Protein AF-A0A7C6JU94-F1 (afdb_monomer)

Mean predicted aligned error: 18.1 Å

Foldseek 3Di:
DFDADDPLRQTDADPPRPDDVVSVVVNVVSVVVVVVVVVVVVVPPFACDDADCVGDGPHHNVVVVVVVVQPDCRVVDDPDPDQVRDPAHPVNVVCVVPVAACDDADLVDDHNHHSVVVVVVVPQPVCNVVDDDDPDDDPVVDPPDPPDDQDDPDDNQDDPRAGDDDDPDDDDPPDDPDDPRDDDDDDD

pLDDT: mean 81.24, std 13.8, range [48.94, 97.31]

Solvent-accessible surface area (backbone atoms only — not comparable to full-atom values): 12452 Å² total; per-residue (Å²): 129,84,50,59,43,91,86,77,57,38,70,47,73,56,102,82,46,90,78,56,60,66,58,50,51,54,36,48,53,48,49,51,53,53,49,54,52,50,54,52,51,57,71,67,47,72,52,88,45,79,47,38,71,90,40,58,26,79,44,50,20,67,59,41,43,60,52,69,71,53,56,92,67,65,90,63,83,72,79,65,86,51,76,90,68,37,97,66,43,70,67,56,52,52,49,62,69,58,71,58,55,86,49,80,54,37,65,89,40,67,22,83,46,52,12,67,58,43,44,56,56,72,67,54,56,91,66,77,81,66,81,75,81,69,97,70,77,66,72,85,76,60,77,87,68,58,98,68,63,70,46,90,92,49,81,83,70,50,62,97,87,44,67,90,74,88,76,94,72,87,80,62,90,94,63,80,91,71,58,94,92,66,82,84,87,83,83,130

Radius of gyration: 62.38 Å; Cα contacts (8 Å, |Δi|>4): 114; chains: 1; bounding box: 132×58×126 Å

Sequence (188 aa):
MATQTPKYKLIKQGQEEYYNVDILNENMDIIDVALQEHDLQLAQKADKTAATASKGGLMSADDKSKLDTVEQNANNYVHPSDTNTRHVTDAEKVAWNGKASTATATTSANGLMSGADKAKLDGIAANANNYTHPATHPASMITGLPASLPANGGNADTVDGYHFTVSTTDLAAGSSPLTNNMFYCVYQ

Secondary structure (DSSP, 8-state):
---B-TTT-PBPPPTT-TT-HHHHHHHHHHHHHHHHHHHHHHHHS---SPP-SSS-SSS-HHHHHHHHTS-TTTT------STTTSSS-HHHHHHHHTSS--SPP-SSS-SSS-HHHHHHHHTS-TTTT-----S---GGG-----SS-SSTTS----BTTB------PPPPTT---PPTT-------

Structure (mmCIF, N/CA/C/O backbone):
data_AF-A0A7C6JU94-F1
#
_entry.id   AF-A0A7C6JU94-F1
#
loop_
_atom_site.group_PDB
_atom_site.id
_atom_site.type_symbol
_atom_site.label_atom_id
_atom_site.label_alt_id
_atom_site.label_comp_id
_atom_site.label_asym_id
_atom_site.label_entity_id
_atom_site.label_seq_id
_atom_site.pdbx_PDB_ins_code
_atom_site.Cartn_x
_atom_site.Cartn_y
_atom_site.Cartn_z
_atom_site.occupancy
_atom_site.B_iso_or_equiv
_atom_site.auth_seq_id
_atom_site.auth_comp_id
_atom_site.auth_asym_id
_atom_site.auth_atom_id
_atom_site.pdbx_PDB_model_num
ATOM 1 N N . MET A 1 1 ? -11.664 -24.128 87.915 1.00 58.91 1 MET A N 1
ATOM 2 C CA . MET A 1 1 ? -12.012 -23.078 86.932 1.00 58.91 1 MET A CA 1
ATOM 3 C C . MET A 1 1 ? -12.835 -23.750 85.850 1.00 58.91 1 MET A C 1
ATOM 5 O O . MET A 1 1 ? -12.338 -24.718 85.282 1.00 58.91 1 MET A O 1
ATOM 9 N N . ALA A 1 2 ? -14.083 -23.329 85.634 1.00 68.06 2 ALA A N 1
ATOM 10 C CA . ALA A 1 2 ? -14.931 -23.919 84.598 1.00 68.06 2 ALA A CA 1
ATOM 11 C C . ALA A 1 2 ? -14.257 -23.777 83.222 1.00 68.06 2 ALA A C 1
ATOM 13 O O . ALA A 1 2 ? -13.636 -22.754 82.929 1.00 68.06 2 ALA A O 1
ATOM 14 N N . THR A 1 3 ? -14.319 -24.822 82.396 1.00 86.94 3 THR A N 1
ATOM 15 C CA . THR A 1 3 ? -13.693 -24.804 81.064 1.00 86.94 3 THR A CA 1
ATOM 16 C C . THR A 1 3 ? -14.717 -24.356 80.027 1.00 86.94 3 THR A C 1
ATOM 18 O O . THR A 1 3 ? -15.870 -24.766 80.089 1.00 86.94 3 THR A O 1
ATOM 21 N N . GLN A 1 4 ? -14.327 -23.507 79.077 1.00 92.69 4 GLN A N 1
ATOM 22 C CA . GLN A 1 4 ? -15.245 -22.955 78.074 1.00 92.69 4 GLN A CA 1
ATOM 23 C C . GLN A 1 4 ? -15.063 -23.609 76.698 1.00 92.69 4 GLN A C 1
ATOM 25 O O . GLN A 1 4 ? -14.013 -24.182 76.383 1.00 92.69 4 GLN A O 1
ATOM 30 N N . THR A 1 5 ? -16.087 -23.531 75.847 1.00 92.62 5 THR A N 1
ATOM 31 C CA . THR A 1 5 ? -15.960 -23.871 74.424 1.00 92.62 5 THR A CA 1
ATOM 32 C C . THR A 1 5 ? -15.126 -22.814 73.679 1.00 92.62 5 THR A C 1
ATOM 34 O O . THR A 1 5 ? -15.151 -21.636 74.040 1.00 92.62 5 THR A O 1
ATOM 37 N N . PRO A 1 6 ? -14.379 -23.177 72.618 1.00 90.25 6 PRO A N 1
ATOM 38 C CA . PRO A 1 6 ? -13.452 -22.238 71.978 1.00 90.25 6 PRO A CA 1
ATOM 39 C C . PRO A 1 6 ? -14.124 -21.048 71.281 1.00 90.25 6 PRO A C 1
ATOM 41 O O . PRO A 1 6 ? -13.604 -19.933 71.359 1.00 90.25 6 PRO A O 1
ATOM 44 N N . LYS A 1 7 ? -15.260 -21.291 70.610 1.00 89.12 7 LYS A N 1
ATOM 45 C CA . LYS A 1 7 ? -15.894 -20.347 69.676 1.00 89.12 7 LYS A CA 1
ATOM 46 C C . LYS A 1 7 ? -16.907 -19.419 70.347 1.00 89.12 7 LYS A C 1
ATOM 48 O O . LYS A 1 7 ? -16.768 -18.211 70.237 1.00 89.12 7 LYS A O 1
ATOM 53 N N . TYR A 1 8 ? -17.872 -19.988 71.065 1.00 91.88 8 TYR A N 1
ATOM 54 C CA . TYR A 1 8 ? -18.975 -19.243 71.684 1.00 91.88 8 TYR A CA 1
ATOM 55 C C . TYR A 1 8 ? -18.815 -19.098 73.199 1.00 91.88 8 TYR A C 1
ATOM 57 O O . TYR A 1 8 ? -19.739 -18.676 73.869 1.00 91.88 8 TYR A O 1
ATOM 65 N N . LYS A 1 9 ? -17.665 -19.496 73.762 1.00 93.62 9 LYS A N 1
ATOM 66 C CA . LYS A 1 9 ? -17.340 -19.383 75.196 1.00 93.62 9 LYS A CA 1
ATOM 67 C C . LYS A 1 9 ? -18.341 -20.036 76.163 1.00 93.62 9 LYS A C 1
ATOM 69 O O . LYS A 1 9 ? -18.248 -19.804 77.360 1.00 93.62 9 LYS A O 1
ATOM 74 N N . LEU A 1 10 ? -19.197 -20.933 75.666 1.00 93.69 10 LEU A N 1
ATOM 75 C CA . LEU A 1 10 ? -20.139 -21.710 76.480 1.00 93.69 10 LEU A CA 1
ATOM 76 C C . LEU A 1 10 ? -19.416 -22.449 77.606 1.00 93.69 10 LEU A C 1
ATOM 78 O O . LEU A 1 10 ? -18.401 -23.108 77.357 1.00 93.69 10 LEU A O 1
ATOM 82 N N . ILE A 1 11 ? -19.951 -22.362 78.814 1.00 92.56 11 ILE A N 1
ATOM 83 C CA . ILE A 1 11 ? -19.436 -23.002 80.017 1.00 92.56 11 ILE A CA 1
ATOM 84 C C . ILE A 1 11 ? -19.715 -24.505 79.938 1.00 92.56 11 ILE A C 1
ATOM 86 O O . ILE A 1 11 ? -20.849 -24.936 79.718 1.00 92.56 11 ILE A O 1
ATOM 90 N N . LYS A 1 12 ? -18.670 -25.323 80.102 1.00 88.06 12 LYS A N 1
ATOM 91 C CA . LYS A 1 12 ? -18.795 -26.781 80.185 1.00 88.06 12 LYS A CA 1
ATOM 92 C C . LYS A 1 12 ? -19.070 -27.191 81.627 1.00 88.06 12 LYS A C 1
ATOM 94 O O . LYS A 1 12 ? -18.342 -26.775 82.527 1.00 88.06 12 LYS A O 1
ATOM 99 N N . GLN A 1 13 ? -20.062 -28.059 81.801 1.00 85.19 13 GLN A N 1
ATOM 100 C CA . GLN A 1 13 ? -20.387 -28.692 83.079 1.00 85.19 13 GLN A CA 1
ATOM 101 C C . GLN A 1 13 ? -19.165 -29.436 83.647 1.00 85.19 13 GLN A C 1
ATOM 103 O O . GLN A 1 13 ? -18.409 -30.070 82.897 1.00 85.19 13 GLN A O 1
ATOM 108 N N . GLY A 1 14 ? -18.960 -29.360 84.963 1.00 81.38 14 GLY A N 1
ATOM 109 C CA . GLY A 1 14 ? -17.962 -30.177 85.658 1.00 81.38 14 GLY A CA 1
ATOM 110 C C . GLY A 1 14 ? -18.295 -31.676 85.612 1.00 81.38 14 GLY A C 1
ATOM 111 O O . GLY A 1 14 ? -19.440 -32.059 85.401 1.00 81.38 14 GLY A O 1
ATOM 112 N N . GLN A 1 15 ? -17.303 -32.545 85.856 1.00 75.44 15 GLN A N 1
ATOM 113 C CA . GLN A 1 15 ? -17.487 -34.014 85.876 1.00 75.44 15 GLN A CA 1
ATOM 114 C C . GLN A 1 15 ? -18.493 -34.501 86.944 1.00 75.44 15 GLN A C 1
ATOM 116 O O . GLN A 1 15 ? -18.929 -35.648 86.893 1.00 75.44 15 GLN A O 1
ATOM 121 N N . GLU A 1 16 ? -18.872 -33.639 87.891 1.00 79.50 16 GLU A N 1
ATOM 122 C CA . GLU A 1 16 ? -19.833 -33.939 88.962 1.00 79.50 16 GLU A CA 1
ATOM 123 C C . GLU A 1 16 ? -21.102 -33.058 88.915 1.00 79.50 16 GLU A C 1
ATOM 125 O O . GLU A 1 16 ? -21.992 -33.203 89.748 1.00 79.50 16 GLU A O 1
ATOM 130 N N . GLU A 1 17 ? -21.238 -32.177 87.918 1.00 77.25 17 GLU A N 1
ATOM 131 C CA . GLU A 1 17 ? -22.343 -31.212 87.797 1.00 77.25 17 GLU A CA 1
ATOM 132 C C . GLU A 1 17 ? -23.368 -31.673 86.749 1.00 77.25 17 GLU A C 1
ATOM 134 O O . GLU A 1 17 ? -23.485 -31.120 85.658 1.00 77.25 17 GLU A O 1
ATOM 139 N N . TYR A 1 18 ? -24.117 -32.730 87.064 1.00 66.56 18 TYR A N 1
ATOM 140 C CA . TYR A 1 18 ? -24.944 -33.421 86.067 1.00 66.56 18 TYR A CA 1
ATOM 141 C C . TYR A 1 18 ? -26.143 -32.614 85.536 1.00 66.56 18 TYR A C 1
ATOM 143 O O . TYR A 1 18 ? -26.632 -32.940 84.459 1.00 66.56 18 TYR A O 1
ATOM 151 N N . TYR A 1 19 ? -26.596 -31.561 86.233 1.00 76.25 19 TYR A N 1
ATOM 152 C CA . TYR A 1 19 ? -27.757 -30.745 85.837 1.00 76.25 19 TYR A CA 1
ATOM 153 C C . TYR A 1 19 ? -27.695 -29.317 86.405 1.00 76.25 19 TYR A C 1
ATOM 155 O O . TYR A 1 19 ? -28.617 -28.874 87.089 1.00 76.25 19 TYR A O 1
ATOM 163 N N . ASN A 1 20 ? -26.605 -28.582 86.165 1.00 86.19 20 ASN A N 1
ATOM 164 C CA . ASN A 1 20 ? -26.531 -27.187 86.601 1.00 86.19 20 ASN A CA 1
ATOM 165 C C . ASN A 1 20 ? -27.374 -26.289 85.676 1.00 86.19 20 ASN A C 1
ATOM 167 O O . ASN A 1 20 ? -26.934 -25.912 84.586 1.00 86.19 20 ASN A O 1
ATOM 171 N N . VAL A 1 21 ? -28.598 -25.989 86.118 1.00 87.12 21 VAL A N 1
ATOM 172 C CA . VAL A 1 21 ? -29.578 -25.167 85.391 1.00 87.12 21 VAL A CA 1
ATOM 173 C C . VAL A 1 21 ? -29.093 -23.727 85.211 1.00 87.12 21 VAL A C 1
ATOM 175 O O . VAL A 1 21 ? -29.372 -23.135 84.174 1.00 87.12 21 VAL A O 1
ATOM 178 N N . ASP A 1 22 ? -28.307 -23.190 86.145 1.00 89.75 22 ASP A N 1
ATOM 179 C CA . ASP A 1 22 ? -27.777 -21.826 86.041 1.00 89.75 22 ASP A CA 1
ATOM 180 C C . ASP A 1 22 ? -26.781 -21.715 84.882 1.00 89.75 22 ASP A C 1
ATOM 182 O O . ASP A 1 22 ? -26.902 -20.826 84.042 1.00 89.75 22 ASP A O 1
ATOM 186 N N . ILE A 1 23 ? -25.875 -22.694 84.756 1.00 90.25 23 ILE A N 1
ATOM 187 C CA . ILE A 1 23 ? -24.950 -22.798 83.613 1.00 90.25 23 ILE A CA 1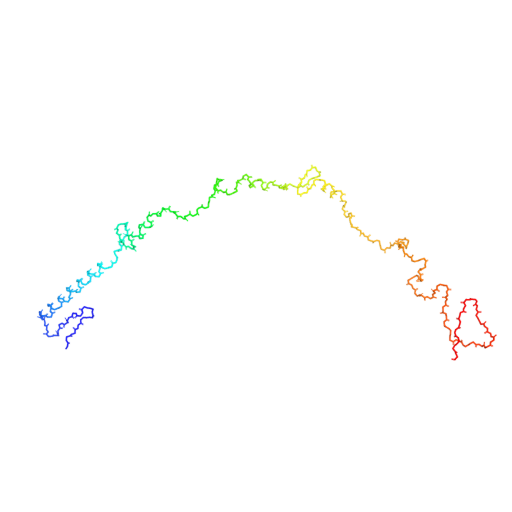
ATOM 188 C C . ILE A 1 23 ? -25.715 -22.971 82.294 1.00 90.25 23 ILE A C 1
ATOM 190 O O . ILE A 1 23 ? -25.298 -22.456 81.257 1.00 90.25 23 ILE A O 1
ATOM 194 N N . LEU A 1 24 ? -26.817 -23.729 82.302 1.00 90.69 24 LEU A N 1
ATOM 195 C CA . LEU A 1 24 ? -27.637 -23.923 81.105 1.00 90.69 24 LEU A CA 1
ATOM 196 C C . LEU A 1 24 ? -28.330 -22.627 80.678 1.00 90.69 24 LEU A C 1
ATOM 198 O O . LEU A 1 24 ? -28.312 -22.320 79.489 1.00 90.69 24 LEU A O 1
ATOM 202 N N . ASN A 1 25 ? -28.886 -21.865 81.621 1.00 93.12 25 ASN A N 1
ATOM 203 C CA . ASN A 1 25 ? -29.493 -20.565 81.343 1.00 93.12 25 ASN A CA 1
ATOM 204 C C . ASN A 1 25 ? -28.449 -19.569 80.828 1.00 93.12 25 ASN A C 1
ATOM 206 O O . ASN A 1 25 ? -28.661 -18.949 79.794 1.00 93.12 25 ASN A O 1
ATOM 210 N N . GLU A 1 26 ? -27.277 -19.503 81.463 1.00 93.50 26 GLU A N 1
ATOM 211 C CA . GLU A 1 26 ? -26.188 -18.627 81.020 1.00 93.50 26 GLU A CA 1
ATOM 212 C C . GLU A 1 26 ? -25.704 -18.991 79.607 1.00 93.50 26 GLU A C 1
ATOM 214 O O . GLU A 1 26 ? -25.522 -18.127 78.752 1.00 93.50 26 GLU A O 1
ATOM 219 N N . ASN A 1 27 ? -25.560 -20.284 79.305 1.00 93.38 27 ASN A N 1
ATOM 220 C CA . ASN A 1 27 ? -25.230 -20.732 77.953 1.00 93.38 27 ASN A CA 1
ATOM 221 C C . ASN A 1 27 ? -26.330 -20.404 76.935 1.00 93.38 27 ASN A C 1
ATOM 223 O O . ASN A 1 27 ? -26.005 -20.089 75.791 1.00 93.38 27 ASN A O 1
ATOM 227 N N . MET A 1 28 ? -27.605 -20.495 77.320 1.00 95.50 28 MET A N 1
ATOM 228 C CA . MET A 1 28 ? -28.730 -20.111 76.464 1.00 95.50 28 MET A CA 1
ATOM 229 C C . MET A 1 28 ? -28.705 -18.616 76.145 1.00 95.50 28 MET A C 1
ATOM 231 O O . MET A 1 28 ? -28.845 -18.264 74.976 1.00 95.50 28 MET A O 1
ATOM 235 N N . ASP A 1 29 ? -28.433 -17.763 77.133 1.00 96.31 29 ASP A N 1
ATOM 236 C CA . ASP A 1 29 ? -28.291 -16.316 76.935 1.00 96.31 29 ASP A CA 1
ATOM 237 C C . ASP A 1 29 ? -27.128 -15.998 75.981 1.00 96.31 29 ASP A C 1
ATOM 239 O O . ASP A 1 29 ? -27.260 -15.198 75.055 1.00 96.31 29 ASP A O 1
ATOM 243 N N . ILE A 1 30 ? -25.990 -16.682 76.143 1.00 95.62 30 ILE A N 1
ATOM 244 C CA . ILE A 1 30 ? -24.837 -16.541 75.241 1.00 95.62 30 ILE A CA 1
ATOM 245 C C . ILE A 1 30 ? -25.194 -16.955 73.804 1.00 95.62 30 ILE A C 1
ATOM 247 O O . ILE A 1 30 ? -24.771 -16.304 72.845 1.00 95.62 30 ILE A O 1
ATOM 251 N N . ILE A 1 31 ? -25.943 -18.049 73.635 1.00 95.88 31 ILE A N 1
ATOM 252 C CA . ILE A 1 31 ? -26.369 -18.529 72.315 1.00 95.88 31 ILE A CA 1
ATOM 253 C C . ILE A 1 31 ? -27.336 -17.537 71.666 1.00 95.88 31 ILE A C 1
ATOM 255 O O . ILE A 1 31 ? -27.177 -17.255 70.479 1.00 95.88 31 ILE A O 1
ATOM 259 N N . ASP A 1 32 ? -28.296 -16.999 72.418 1.00 96.81 32 ASP A N 1
ATOM 260 C CA . ASP A 1 32 ? -29.267 -16.021 71.919 1.00 96.81 32 ASP A CA 1
ATOM 261 C C . ASP A 1 32 ? -28.567 -14.757 71.399 1.00 96.81 32 ASP A C 1
ATOM 263 O O . ASP A 1 32 ? -28.766 -14.353 70.251 1.00 96.81 32 ASP A O 1
ATOM 267 N N . VAL A 1 33 ? -27.627 -14.218 72.182 1.00 96.00 33 VAL A N 1
ATOM 268 C CA . VAL A 1 33 ? -26.793 -13.079 71.767 1.00 96.00 33 VAL A CA 1
ATOM 269 C C . VAL A 1 33 ? -25.986 -13.412 70.509 1.00 96.00 33 VAL A C 1
ATOM 271 O O . VAL A 1 33 ? -25.969 -12.633 69.556 1.00 96.00 33 VAL A O 1
ATOM 274 N N . ALA A 1 34 ? -25.346 -14.583 70.451 1.00 95.00 34 ALA A N 1
ATOM 275 C CA . ALA A 1 34 ? -24.547 -14.975 69.289 1.00 95.00 34 ALA A CA 1
ATOM 276 C C . ALA A 1 34 ? -25.391 -15.159 68.012 1.00 95.00 34 ALA A C 1
ATOM 278 O O . ALA A 1 34 ? -24.913 -14.878 66.908 1.00 95.00 34 ALA A O 1
ATOM 279 N N . LEU A 1 35 ? -26.633 -15.635 68.143 1.00 94.50 35 LEU A N 1
ATOM 280 C CA . LEU A 1 35 ? -27.578 -15.737 67.030 1.00 94.50 35 LEU A CA 1
ATOM 281 C C . LEU A 1 35 ? -28.026 -14.349 66.563 1.00 94.50 35 LEU A C 1
ATOM 283 O O . LEU A 1 35 ? -27.972 -14.072 65.365 1.00 94.50 35 LEU A O 1
ATOM 287 N N . GLN A 1 36 ? -28.357 -13.453 67.496 1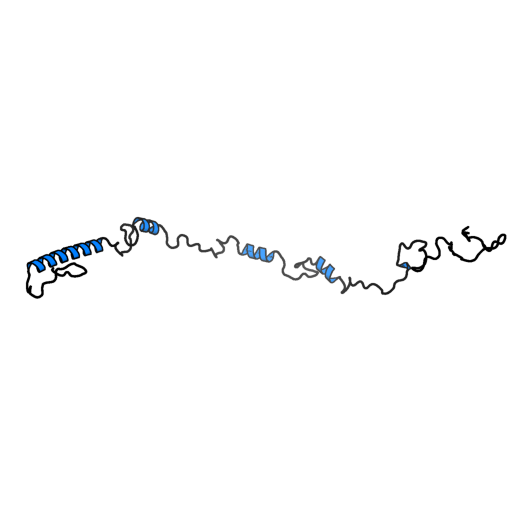.00 94.06 36 GLN A N 1
ATOM 288 C CA . GLN A 1 36 ? -28.698 -12.066 67.185 1.00 94.06 36 GLN A CA 1
ATOM 289 C C . GLN A 1 36 ? -27.559 -11.350 66.437 1.00 94.06 36 GLN A C 1
ATOM 291 O O . GLN A 1 36 ? -27.792 -10.675 65.431 1.00 94.06 36 GLN A O 1
ATOM 296 N N . GLU A 1 37 ? -26.314 -11.519 66.886 1.00 91.81 37 GLU A N 1
ATOM 297 C CA . GLU A 1 37 ? -25.138 -10.951 66.220 1.00 91.81 37 GLU A CA 1
ATOM 298 C C . GLU A 1 37 ? -24.933 -11.519 64.811 1.00 91.81 37 GLU A C 1
ATOM 300 O O . GLU A 1 37 ? -24.583 -10.779 63.888 1.00 91.81 37 GLU A O 1
ATOM 305 N N . HIS A 1 38 ? -25.147 -12.824 64.618 1.00 91.06 38 HIS A N 1
ATOM 306 C CA . HIS A 1 38 ? -25.030 -13.458 63.307 1.00 91.06 38 HIS A CA 1
ATOM 307 C C . HIS A 1 38 ? -26.066 -12.916 62.314 1.00 91.06 38 HIS A C 1
ATOM 309 O O . HIS A 1 38 ? -25.716 -12.609 61.171 1.00 91.06 38 HIS A O 1
ATOM 315 N N . ASP A 1 39 ? -27.310 -12.739 62.752 1.00 90.06 39 ASP A N 1
ATOM 316 C CA . ASP A 1 39 ? -28.374 -12.170 61.925 1.00 90.06 39 ASP A CA 1
ATOM 317 C C . ASP A 1 39 ? -28.077 -10.712 61.554 1.00 90.06 39 ASP A C 1
ATOM 319 O O . ASP A 1 39 ? -28.237 -10.311 60.397 1.00 90.06 39 ASP A O 1
ATOM 323 N N . LEU A 1 40 ? -27.529 -9.932 62.491 1.00 87.12 40 LEU A N 1
ATOM 324 C CA . LEU A 1 40 ? -27.078 -8.569 62.221 1.00 87.12 40 LEU A CA 1
ATOM 325 C C . LEU A 1 40 ? -25.910 -8.536 61.218 1.00 87.12 40 LEU A C 1
ATOM 327 O O . LEU A 1 40 ? -25.892 -7.703 60.312 1.00 87.12 40 LEU A O 1
ATOM 331 N N . GLN A 1 41 ? -24.952 -9.461 61.327 1.00 86.88 41 GLN A N 1
ATOM 332 C CA . GLN A 1 41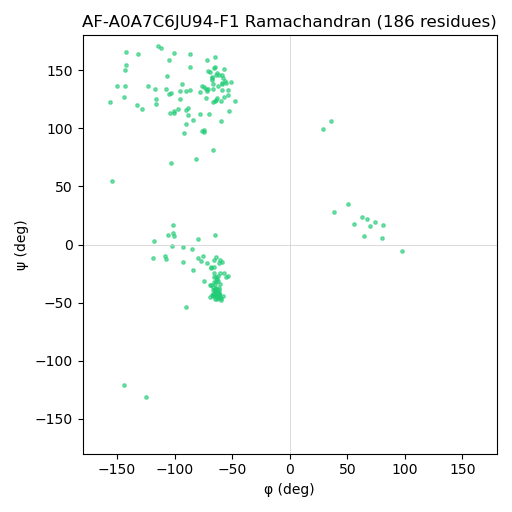 ? -23.850 -9.586 60.366 1.00 86.88 41 GLN A CA 1
ATOM 333 C C . GLN A 1 41 ? -24.338 -9.983 58.969 1.00 86.88 41 GLN A C 1
ATOM 335 O O . GLN A 1 41 ? -23.802 -9.498 57.971 1.00 86.88 41 GLN A O 1
ATOM 340 N N . LEU A 1 42 ? -25.339 -10.862 58.867 1.00 83.81 42 LEU A N 1
ATOM 341 C CA . LEU A 1 42 ? -25.970 -11.203 57.591 1.00 83.81 42 LEU A CA 1
ATOM 342 C C . LEU A 1 42 ? -26.687 -9.998 56.978 1.00 83.81 42 LEU A C 1
ATOM 344 O O . LEU A 1 42 ? -26.548 -9.779 55.778 1.00 83.81 42 LEU A O 1
ATOM 348 N N . ALA A 1 43 ? -27.367 -9.188 57.792 1.00 78.81 43 ALA A N 1
ATOM 349 C CA . ALA A 1 43 ? -28.013 -7.957 57.343 1.00 78.81 43 ALA A CA 1
ATOM 350 C C . ALA A 1 43 ? -27.014 -6.884 56.860 1.00 78.81 43 ALA A C 1
ATOM 352 O O . ALA A 1 43 ? -27.351 -6.071 56.003 1.00 78.81 43 ALA A O 1
ATOM 353 N N . GLN A 1 44 ? -25.783 -6.879 57.388 1.00 74.88 44 GLN A N 1
ATOM 354 C CA . GLN A 1 44 ? -24.723 -5.940 56.993 1.00 74.88 44 GLN A CA 1
ATOM 355 C C . GLN A 1 44 ? -23.936 -6.372 55.747 1.00 74.88 44 GLN A C 1
ATOM 357 O O . GLN A 1 44 ? -23.303 -5.533 55.101 1.00 74.88 44 GLN A O 1
ATOM 362 N N . LYS A 1 45 ? -23.932 -7.663 55.392 1.00 75.69 45 LYS A N 1
ATOM 363 C CA . LYS A 1 45 ? -23.306 -8.117 54.144 1.00 75.69 45 LYS A CA 1
ATOM 364 C C . LYS A 1 45 ? -24.111 -7.551 52.980 1.00 75.69 45 LYS A C 1
ATOM 366 O O . LYS A 1 45 ? -25.305 -7.809 52.885 1.00 75.69 45 LYS A O 1
ATOM 371 N N . ALA A 1 46 ? -23.445 -6.794 52.105 1.00 62.72 46 ALA A N 1
ATOM 372 C CA . ALA A 1 46 ? -24.059 -6.254 50.898 1.00 62.72 46 ALA A CA 1
ATOM 373 C C . ALA A 1 46 ? -24.840 -7.362 50.180 1.00 62.72 46 ALA A C 1
ATOM 375 O O . ALA A 1 46 ? -24.294 -8.433 49.890 1.00 62.72 46 ALA A O 1
ATOM 376 N N . ASP A 1 47 ? -26.127 -7.103 49.965 1.00 69.75 47 ASP A N 1
ATOM 377 C CA . ASP A 1 47 ? -27.062 -8.023 49.339 1.00 69.75 47 ASP A CA 1
ATOM 378 C C . ASP A 1 47 ? -26.453 -8.464 47.999 1.00 69.75 47 ASP A C 1
ATOM 380 O O . ASP A 1 47 ? -26.248 -7.644 47.100 1.00 69.75 47 ASP A O 1
ATOM 384 N N . LYS A 1 48 ? -26.113 -9.755 47.852 1.00 71.69 48 LYS A N 1
ATOM 385 C CA . LYS A 1 48 ? -25.548 -10.311 46.601 1.00 71.69 48 LYS A CA 1
ATOM 386 C C . LYS A 1 48 ? -26.544 -10.246 45.431 1.00 71.69 48 LYS A C 1
ATOM 388 O O . LYS A 1 48 ? -26.311 -10.829 44.376 1.00 71.69 48 LYS A O 1
ATOM 393 N N . THR A 1 49 ? -27.671 -9.575 45.622 1.00 81.50 49 THR A N 1
ATOM 394 C CA . THR A 1 49 ? -28.627 -9.204 44.594 1.00 81.50 49 THR A CA 1
ATOM 395 C C . THR A 1 49 ? -28.018 -8.254 43.571 1.00 81.50 49 THR A C 1
ATOM 397 O O . THR A 1 49 ? -27.184 -7.396 43.881 1.00 81.50 49 THR A O 1
ATOM 400 N N . ALA A 1 50 ? -28.478 -8.380 42.329 1.00 88.50 50 ALA A N 1
ATOM 401 C CA . ALA A 1 50 ? -28.180 -7.405 41.295 1.00 88.50 50 ALA A CA 1
ATOM 402 C C . ALA A 1 50 ? -28.673 -6.013 41.720 1.00 88.50 50 ALA A C 1
ATOM 404 O O . ALA A 1 50 ? -29.767 -5.870 42.267 1.00 88.50 50 ALA A O 1
ATOM 405 N N . ALA A 1 51 ? -27.869 -4.986 41.449 1.00 91.81 51 ALA A N 1
ATOM 406 C CA . ALA A 1 51 ? -28.304 -3.611 41.634 1.00 91.81 51 ALA A CA 1
ATOM 407 C C . ALA A 1 51 ? -29.414 -3.267 40.631 1.00 91.81 51 ALA A C 1
ATOM 409 O O . ALA A 1 51 ? -29.394 -3.694 39.474 1.00 91.81 51 ALA A O 1
ATOM 410 N N . THR A 1 52 ? -30.359 -2.451 41.073 1.00 91.06 52 THR A N 1
ATOM 411 C CA . THR A 1 52 ? -31.392 -1.838 40.232 1.00 91.06 52 THR A CA 1
ATOM 412 C C . THR A 1 52 ? -31.145 -0.332 40.166 1.00 91.06 52 THR A C 1
ATOM 414 O O . THR A 1 52 ? -30.359 0.200 40.949 1.00 91.06 52 THR A O 1
ATOM 417 N N . ALA A 1 53 ? -31.844 0.379 39.281 1.00 91.50 53 ALA A N 1
ATOM 418 C CA . ALA A 1 53 ? -31.750 1.840 39.214 1.00 91.50 53 ALA A CA 1
ATOM 419 C C . ALA A 1 53 ? -32.176 2.536 40.527 1.00 91.50 53 ALA A C 1
ATOM 421 O O . ALA A 1 53 ? -31.736 3.642 40.813 1.00 91.50 53 ALA A O 1
ATOM 422 N N . SER A 1 54 ? -33.013 1.891 41.351 1.00 90.62 54 SER A N 1
ATOM 423 C CA . SER A 1 54 ? -33.554 2.484 42.587 1.00 90.62 54 SER A CA 1
ATOM 424 C C . SER A 1 54 ? -32.982 1.887 43.876 1.00 90.62 54 SER A C 1
ATOM 426 O O . SER A 1 54 ? -33.237 2.414 44.955 1.00 90.62 54 SER A O 1
ATOM 428 N N . LYS A 1 55 ? -32.230 0.783 43.798 1.00 89.06 55 LYS A N 1
ATOM 429 C CA . LYS A 1 55 ? -31.668 0.085 44.963 1.00 89.06 55 LYS A CA 1
ATOM 430 C C . LYS A 1 55 ? -30.291 -0.481 44.629 1.00 89.06 55 LYS A C 1
ATOM 432 O O . LYS A 1 55 ? -30.152 -1.229 43.661 1.00 89.06 55 LYS A O 1
ATOM 437 N N . GLY A 1 56 ? -29.301 -0.154 45.459 1.00 86.88 56 GLY A N 1
ATOM 438 C CA . GLY A 1 56 ? -27.956 -0.722 45.368 1.00 86.88 56 GLY A CA 1
ATOM 439 C C . GLY A 1 56 ? -27.940 -2.225 45.668 1.00 86.88 56 GLY A C 1
ATOM 440 O O . GLY A 1 56 ? -28.782 -2.729 46.408 1.00 86.88 56 GLY A O 1
ATOM 441 N N . GLY A 1 57 ? -26.974 -2.922 45.079 1.00 88.56 57 GLY A N 1
ATOM 442 C CA . GLY A 1 57 ? -26.709 -4.352 45.267 1.00 88.56 57 GLY A CA 1
ATOM 443 C C . GLY A 1 57 ? -25.201 -4.597 45.220 1.00 88.56 57 GLY A C 1
ATOM 444 O O . GLY A 1 57 ? -24.454 -3.955 45.952 1.00 88.56 57 GLY A O 1
ATOM 445 N N . LEU A 1 58 ? -24.731 -5.432 44.285 1.00 89.12 58 LEU A N 1
ATOM 446 C CA . LEU A 1 58 ? -23.291 -5.614 43.987 1.00 89.12 58 LEU A CA 1
ATOM 447 C C . LEU A 1 58 ? -22.551 -4.325 43.564 1.00 89.12 58 LEU A C 1
ATOM 449 O O . LEU A 1 58 ? -21.323 -4.291 43.543 1.00 89.12 58 LEU A O 1
ATOM 453 N N . MET A 1 59 ? -23.297 -3.282 43.211 1.00 91.69 59 MET A N 1
ATOM 454 C CA . MET A 1 59 ? -22.820 -1.931 42.920 1.00 91.69 59 MET A CA 1
ATOM 455 C C . MET A 1 59 ? -23.830 -0.910 43.463 1.00 91.69 59 MET A C 1
ATOM 457 O O . MET A 1 59 ? -24.965 -1.270 43.795 1.00 91.69 59 MET A O 1
ATOM 461 N N . SER A 1 60 ? -23.437 0.361 43.559 1.00 92.06 60 SER A N 1
ATOM 462 C CA . SER A 1 60 ? -24.342 1.425 44.006 1.00 92.06 60 SER A CA 1
ATOM 463 C C . SER A 1 60 ? -25.495 1.639 43.010 1.00 92.06 60 SER A C 1
ATOM 465 O O . SER A 1 60 ? -25.356 1.369 41.813 1.00 92.06 60 SER A O 1
ATOM 467 N N . ALA A 1 61 ? -26.642 2.127 43.496 1.00 92.19 61 ALA A N 1
ATOM 468 C CA . ALA A 1 61 ? -27.756 2.517 42.622 1.00 92.19 61 ALA A CA 1
ATOM 469 C C . ALA A 1 61 ? -27.338 3.640 41.656 1.00 92.19 61 ALA A C 1
ATOM 471 O O . ALA A 1 61 ? -27.755 3.648 40.498 1.00 92.19 61 ALA A O 1
ATOM 472 N N . ASP A 1 62 ? -26.459 4.536 42.112 1.00 94.75 62 ASP A N 1
ATOM 473 C CA . ASP A 1 62 ? -25.921 5.633 41.309 1.00 94.75 62 ASP A CA 1
ATOM 474 C C . ASP A 1 62 ? -25.067 5.115 40.152 1.00 94.75 62 ASP A C 1
ATOM 476 O O . ASP A 1 62 ? -25.250 5.530 39.010 1.00 94.75 62 ASP A O 1
ATOM 480 N N . ASP A 1 63 ? -24.160 4.173 40.410 1.00 95.19 63 ASP A N 1
ATOM 481 C CA . ASP A 1 63 ? -23.325 3.596 39.356 1.00 95.19 63 ASP A CA 1
ATOM 482 C C . ASP A 1 63 ? -24.151 2.736 38.401 1.00 95.19 63 ASP A C 1
ATOM 484 O O . ASP A 1 63 ? -23.902 2.752 37.197 1.00 95.19 63 ASP A O 1
ATOM 488 N N . LYS A 1 64 ? -25.175 2.034 38.903 1.00 93.62 64 LYS A N 1
ATOM 489 C CA . LYS A 1 64 ? -26.099 1.286 38.046 1.00 93.62 64 LYS A CA 1
ATOM 490 C C . LYS A 1 64 ? -26.880 2.231 37.136 1.00 93.62 64 LYS A C 1
ATOM 492 O O . LYS A 1 64 ? -26.981 1.967 35.944 1.00 93.62 64 LYS A O 1
ATOM 497 N N . SER A 1 65 ? -27.347 3.354 37.675 1.00 94.62 65 SER A N 1
ATOM 498 C CA . SER A 1 65 ? -28.046 4.389 36.910 1.00 94.62 65 SER A CA 1
ATOM 499 C C . SER A 1 65 ? -27.143 5.026 35.850 1.00 94.62 65 SER A C 1
ATOM 501 O O . SER A 1 65 ? -27.596 5.259 34.736 1.00 94.62 65 SER A O 1
ATOM 503 N N . LYS A 1 66 ? -25.854 5.252 36.150 1.00 94.00 66 LYS A N 1
ATOM 504 C CA . LYS A 1 66 ? -24.866 5.723 35.159 1.00 94.00 66 LYS A CA 1
ATOM 505 C C . LYS A 1 66 ? -24.585 4.698 34.063 1.00 94.00 66 LYS A C 1
ATOM 507 O O . LYS A 1 66 ? -24.341 5.091 32.932 1.00 94.00 66 LYS A O 1
ATOM 512 N N . LEU A 1 67 ? -24.560 3.404 34.383 1.00 91.62 67 LEU A N 1
ATOM 513 C CA . LEU A 1 67 ? -24.363 2.362 33.373 1.00 91.62 67 LEU A CA 1
ATOM 514 C C . LEU A 1 67 ? -25.617 2.148 32.517 1.00 91.62 67 LEU A C 1
ATOM 516 O O . LEU A 1 67 ? -25.484 1.843 31.340 1.00 91.62 67 LEU A O 1
ATOM 520 N N . ASP A 1 68 ? -26.816 2.350 33.067 1.00 91.12 68 ASP A N 1
ATOM 521 C CA . ASP A 1 68 ? -28.078 2.194 32.330 1.00 91.12 68 ASP A CA 1
ATOM 522 C C . ASP A 1 68 ? -28.293 3.262 31.249 1.00 91.12 68 ASP A C 1
ATOM 524 O O . ASP A 1 68 ? -29.062 3.037 30.316 1.00 91.12 68 ASP A O 1
ATOM 528 N N . THR A 1 69 ? -27.605 4.406 31.329 1.00 91.12 69 THR A N 1
ATOM 529 C CA . THR A 1 69 ? -27.603 5.404 30.246 1.00 91.12 69 THR A CA 1
ATOM 530 C C . THR A 1 69 ? -26.666 5.041 29.097 1.00 91.12 69 THR A C 1
ATOM 532 O O . THR A 1 69 ? -26.715 5.672 28.042 1.00 91.12 69 THR A O 1
ATOM 535 N N . VAL A 1 70 ? -25.803 4.042 29.283 1.00 90.69 70 VAL A N 1
ATOM 536 C CA . VAL A 1 70 ? -24.898 3.555 28.248 1.00 90.69 70 VAL A CA 1
ATOM 537 C C . VAL A 1 70 ? -25.666 2.548 27.395 1.00 90.69 70 VAL A C 1
ATOM 539 O O . VAL A 1 70 ? -25.943 1.431 27.830 1.00 90.69 70 VAL A O 1
ATOM 542 N N . GLU A 1 71 ? -26.025 2.938 26.170 1.00 87.00 71 GLU A N 1
ATOM 543 C CA . GLU A 1 71 ? -26.662 2.021 25.221 1.00 87.00 71 GLU A CA 1
ATOM 544 C C . GLU A 1 71 ? -25.782 0.790 24.962 1.00 87.00 71 GLU A C 1
ATOM 546 O O . GLU A 1 71 ? -24.547 0.837 25.022 1.00 87.00 71 GLU A O 1
ATOM 551 N N . GLN A 1 72 ? -26.417 -0.339 24.643 1.00 83.50 72 GLN A N 1
ATOM 552 C CA . GLN A 1 72 ? -25.694 -1.556 24.296 1.00 83.50 72 GLN A CA 1
ATOM 553 C C . GLN A 1 72 ? -24.757 -1.281 23.107 1.00 83.50 72 GLN A C 1
ATOM 555 O O . GLN A 1 72 ? -25.195 -0.810 22.063 1.00 83.50 72 GLN A O 1
ATOM 560 N N . ASN A 1 73 ? -23.472 -1.616 23.256 1.00 83.38 73 ASN A N 1
ATOM 561 C CA . ASN A 1 73 ? -22.402 -1.317 22.292 1.00 83.38 73 ASN A CA 1
ATOM 562 C C . ASN A 1 73 ? -22.000 0.167 22.165 1.00 83.38 73 ASN A C 1
ATOM 564 O O . ASN A 1 73 ? -21.293 0.514 21.217 1.00 83.38 73 ASN A O 1
ATOM 568 N N . ALA A 1 74 ? -22.367 1.051 23.095 1.00 85.38 74 ALA A N 1
ATOM 569 C CA . ALA A 1 74 ? -21.760 2.380 23.147 1.00 85.38 74 ALA A CA 1
ATOM 570 C C . ALA A 1 74 ? -20.220 2.270 23.242 1.00 85.38 74 ALA A C 1
ATOM 572 O O . ALA A 1 74 ? -19.685 1.402 23.933 1.00 85.38 74 ALA A O 1
ATOM 573 N N . ASN A 1 75 ? -19.504 3.131 22.509 1.00 80.31 75 ASN A N 1
ATOM 574 C CA . ASN A 1 75 ? -18.046 3.091 22.286 1.00 80.31 75 ASN A CA 1
ATOM 575 C C . ASN A 1 75 ? -17.507 1.871 21.512 1.00 80.31 75 ASN A C 1
ATOM 577 O O . ASN A 1 75 ? -16.290 1.729 21.382 1.00 80.31 75 ASN A O 1
ATOM 581 N N . ASN A 1 76 ? -18.364 1.011 20.955 1.00 85.88 76 ASN A N 1
ATOM 582 C CA . ASN A 1 76 ? -17.914 -0.034 20.040 1.00 85.88 76 ASN A CA 1
ATOM 583 C C . ASN A 1 76 ? -17.555 0.582 18.680 1.00 85.88 76 ASN A C 1
ATOM 585 O O . ASN A 1 76 ? -18.427 0.843 17.849 1.00 85.88 76 ASN A O 1
ATOM 589 N N . TYR A 1 77 ? -16.265 0.825 18.447 1.00 80.56 77 TYR A N 1
ATOM 590 C CA . TYR A 1 77 ? -15.790 1.271 17.142 1.00 80.56 77 TYR A CA 1
ATOM 591 C C . TYR A 1 77 ? -15.803 0.103 16.149 1.00 80.56 77 TYR A C 1
ATOM 593 O O . TYR A 1 77 ? -14.869 -0.696 16.080 1.00 80.56 77 TYR A O 1
ATOM 601 N N . VAL A 1 78 ? -16.868 0.018 15.354 1.00 77.81 78 VAL A N 1
ATOM 602 C CA . VAL A 1 78 ? -16.915 -0.847 14.173 1.00 77.81 78 VAL A CA 1
ATOM 603 C C . VAL A 1 78 ? -16.370 -0.043 13.002 1.00 77.81 78 VAL A C 1
ATOM 605 O O . VAL A 1 78 ? -16.998 0.925 12.574 1.00 77.81 78 VAL A O 1
ATOM 608 N N . HIS A 1 79 ? -15.195 -0.42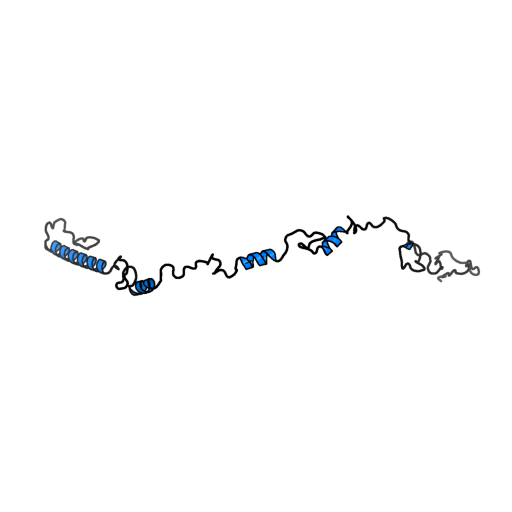1 12.487 1.00 76.44 79 HIS A N 1
ATOM 609 C CA . HIS A 1 79 ? -14.659 0.233 11.296 1.00 76.44 79 HIS A CA 1
ATOM 610 C C . HIS A 1 79 ? -15.657 0.049 10.144 1.00 76.44 79 HIS A C 1
ATOM 612 O O . HIS A 1 79 ? -15.969 -1.095 9.787 1.00 76.44 79 HIS A O 1
ATOM 618 N N . PRO A 1 80 ? -16.139 1.134 9.526 1.00 77.06 80 PRO A N 1
ATOM 619 C CA . PRO A 1 80 ? -17.100 1.008 8.451 1.00 77.06 80 PRO A CA 1
ATOM 620 C C . PRO A 1 80 ? -16.470 0.297 7.244 1.00 77.06 80 PRO A C 1
ATOM 622 O O . PRO A 1 80 ? -15.402 0.680 6.759 1.00 77.06 80 PRO A O 1
ATOM 625 N N . SER A 1 81 ? -17.077 -0.801 6.795 1.00 75.19 81 SER A N 1
ATOM 626 C CA . SER A 1 81 ? -16.594 -1.582 5.644 1.00 75.19 81 SER A CA 1
ATOM 627 C C . SER A 1 81 ? -17.391 -1.314 4.365 1.00 75.19 81 SER A C 1
ATOM 629 O O . SER A 1 81 ? -17.033 -1.838 3.309 1.00 75.19 81 SER A O 1
ATOM 631 N N . ASP A 1 82 ? -18.413 -0.457 4.438 1.00 76.62 82 ASP A N 1
ATOM 632 C CA . ASP A 1 82 ? -19.243 -0.067 3.303 1.00 76.62 82 ASP A CA 1
ATOM 633 C C . ASP A 1 82 ? -18.656 1.110 2.506 1.00 76.62 82 ASP A C 1
ATOM 635 O O . ASP A 1 82 ? -17.746 1.822 2.930 1.00 76.62 82 ASP A O 1
ATOM 639 N N . THR A 1 83 ? -19.167 1.301 1.297 1.00 73.50 83 THR A N 1
ATOM 640 C CA . THR A 1 83 ? -18.683 2.312 0.351 1.00 73.50 83 THR A CA 1
ATOM 641 C C . THR A 1 83 ? -19.039 3.750 0.734 1.00 73.50 83 THR A C 1
ATOM 643 O O . THR A 1 83 ? -18.438 4.666 0.184 1.00 73.50 83 THR A O 1
ATOM 646 N N . ASN A 1 84 ? -19.993 3.964 1.646 1.00 73.19 84 ASN A N 1
ATOM 647 C CA . ASN A 1 84 ? -20.529 5.289 1.988 1.00 73.19 84 ASN A CA 1
ATOM 648 C C . ASN A 1 84 ? -19.801 5.946 3.168 1.00 73.19 84 ASN A C 1
ATOM 650 O O . ASN A 1 84 ? -19.944 7.142 3.404 1.00 73.19 84 ASN A O 1
ATOM 654 N N . THR A 1 85 ? -19.034 5.163 3.916 1.00 76.31 85 THR A N 1
ATOM 655 C CA . THR A 1 85 ? -18.376 5.570 5.166 1.00 76.31 85 THR A CA 1
ATOM 656 C C . THR A 1 85 ? -16.853 5.470 5.104 1.00 76.31 85 THR A C 1
ATOM 658 O O . THR A 1 85 ? -16.152 5.998 5.968 1.00 76.31 85 THR A O 1
ATOM 661 N N . ARG A 1 86 ? -16.307 4.824 4.071 1.00 81.38 86 ARG A N 1
ATOM 662 C CA . ARG A 1 86 ? -14.866 4.814 3.804 1.00 81.38 86 ARG A CA 1
ATOM 663 C C . ARG A 1 86 ? -14.428 6.167 3.237 1.00 81.38 86 ARG A C 1
ATOM 665 O O . ARG A 1 86 ? -15.031 6.671 2.301 1.00 81.38 86 ARG A O 1
ATOM 672 N N . HIS A 1 87 ? -13.307 6.701 3.729 1.00 83.06 87 HIS A N 1
ATOM 673 C CA . HIS A 1 87 ? -12.684 7.936 3.213 1.00 83.06 87 HIS A CA 1
ATOM 674 C C . HIS A 1 87 ? -12.172 7.839 1.766 1.00 83.06 87 HIS A C 1
ATOM 676 O O . HIS A 1 87 ? -11.772 8.847 1.196 1.00 83.06 87 HIS A O 1
ATOM 682 N N . VAL A 1 88 ? -12.130 6.629 1.201 1.00 86.44 88 VAL A N 1
ATOM 683 C CA . VAL A 1 88 ? -11.700 6.368 -0.174 1.00 86.44 88 VAL A CA 1
ATOM 684 C C . VAL A 1 88 ? -12.726 5.456 -0.828 1.00 86.44 88 VAL A C 1
ATOM 686 O O . VAL A 1 88 ? -12.938 4.318 -0.383 1.00 86.44 88 VAL A O 1
ATOM 689 N N . THR A 1 89 ? -13.325 5.951 -1.902 1.00 87.50 89 THR A N 1
ATOM 690 C CA . THR A 1 89 ? -14.297 5.231 -2.722 1.00 87.50 89 THR A CA 1
ATOM 691 C C . THR A 1 89 ? -13.622 4.139 -3.555 1.00 87.50 89 THR A C 1
ATOM 693 O O . THR A 1 89 ? -12.418 4.166 -3.823 1.00 87.50 89 THR A O 1
ATOM 696 N N . ASP A 1 90 ? -14.393 3.150 -4.004 1.00 88.38 90 ASP A N 1
ATOM 697 C CA . ASP A 1 90 ? -13.863 2.121 -4.908 1.00 88.38 90 ASP A CA 1
ATOM 698 C C . ASP A 1 90 ? -13.472 2.707 -6.271 1.00 88.38 90 ASP A C 1
ATOM 700 O O . ASP A 1 90 ? -12.475 2.287 -6.857 1.00 88.38 90 ASP A O 1
ATOM 704 N N . ALA A 1 91 ? -14.186 3.742 -6.727 1.00 90.12 91 ALA A N 1
ATOM 705 C CA . ALA A 1 91 ? -13.848 4.482 -7.937 1.00 90.12 91 ALA A CA 1
ATOM 706 C C . ALA A 1 91 ? -12.466 5.151 -7.837 1.00 90.12 91 ALA A C 1
ATOM 708 O O . ALA A 1 91 ? -11.666 5.040 -8.765 1.00 90.12 91 ALA A O 1
ATOM 709 N N . GLU A 1 92 ? -12.147 5.786 -6.704 1.00 92.06 92 GLU A N 1
ATOM 710 C CA . GLU A 1 92 ? -10.825 6.385 -6.474 1.00 92.06 92 GLU A CA 1
ATOM 711 C C . GLU A 1 92 ? -9.710 5.334 -6.460 1.00 92.06 92 GLU A C 1
ATOM 713 O O . GLU A 1 92 ? -8.666 5.549 -7.076 1.00 92.06 92 GLU A O 1
ATOM 718 N N . LYS A 1 93 ? -9.933 4.167 -5.838 1.00 90.31 93 LYS A N 1
ATOM 719 C CA . LYS A 1 93 ? -8.951 3.064 -5.854 1.00 90.31 93 LYS A CA 1
ATOM 720 C C . LYS A 1 93 ? -8.688 2.570 -7.271 1.00 90.31 93 LYS A C 1
ATOM 722 O O . LYS A 1 93 ? -7.534 2.390 -7.652 1.00 90.31 93 LYS A O 1
ATOM 727 N N . VAL A 1 94 ? -9.747 2.362 -8.055 1.00 92.06 94 VAL A N 1
ATOM 728 C CA . VAL A 1 94 ? -9.634 1.947 -9.460 1.00 92.06 94 VAL A CA 1
ATOM 729 C C . VAL A 1 94 ? -8.887 3.006 -10.268 1.00 92.06 94 VAL A C 1
ATOM 731 O O . VAL A 1 94 ? -7.973 2.665 -11.017 1.00 92.06 94 VAL A O 1
ATOM 734 N N . ALA A 1 95 ? -9.202 4.288 -10.070 1.00 93.00 95 ALA A N 1
ATOM 735 C CA . ALA A 1 95 ? -8.529 5.386 -10.755 1.00 93.00 95 ALA A CA 1
ATOM 736 C C . ALA A 1 95 ? -7.031 5.461 -10.413 1.00 93.00 95 ALA A C 1
ATOM 738 O O . ALA A 1 95 ? -6.206 5.629 -11.309 1.00 93.00 95 ALA A O 1
ATOM 739 N N . TRP A 1 96 ? -6.651 5.311 -9.139 1.00 93.44 96 TRP A N 1
ATOM 740 C CA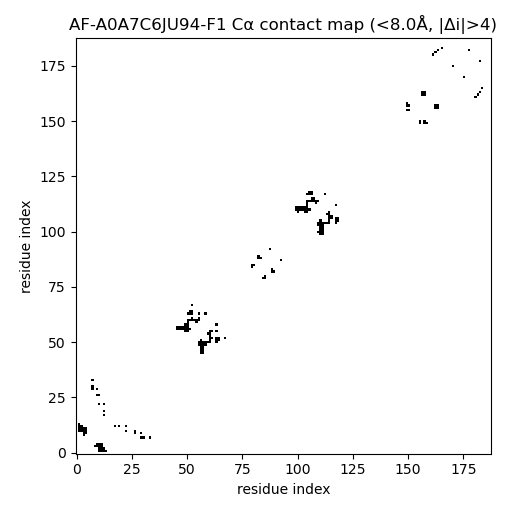 . TRP A 1 96 ? -5.242 5.298 -8.733 1.00 93.44 96 TRP A CA 1
ATOM 741 C C . TRP A 1 96 ? -4.495 4.079 -9.267 1.00 93.44 96 TRP A C 1
ATOM 743 O O . TRP A 1 96 ? -3.398 4.238 -9.798 1.00 93.44 96 TRP A O 1
ATOM 753 N N . ASN A 1 97 ? -5.104 2.894 -9.209 1.00 90.94 97 ASN A N 1
ATOM 754 C CA . ASN A 1 97 ? -4.515 1.676 -9.767 1.00 90.94 97 ASN A CA 1
ATOM 755 C C . ASN A 1 97 ? -4.381 1.737 -11.299 1.00 90.94 97 ASN A C 1
ATOM 757 O O . ASN A 1 97 ? -3.513 1.075 -11.859 1.00 90.94 97 ASN A O 1
ATOM 761 N N . GLY A 1 98 ? -5.204 2.546 -11.974 1.00 90.50 98 GLY A N 1
ATOM 762 C CA . GLY A 1 98 ? -5.156 2.768 -13.420 1.00 90.50 98 GLY A CA 1
ATOM 763 C C . GLY A 1 98 ? -4.307 3.959 -13.883 1.00 90.50 98 GLY A C 1
ATOM 764 O O . GLY A 1 98 ? -4.207 4.179 -15.088 1.00 90.50 98 GLY A O 1
ATOM 765 N N . LYS A 1 99 ? -3.698 4.747 -12.980 1.00 89.81 99 LYS A N 1
ATOM 766 C CA . LYS A 1 99 ? -2.952 5.970 -13.359 1.00 89.81 99 LYS A CA 1
ATOM 767 C C . LYS A 1 99 ? -1.744 5.706 -14.261 1.00 89.81 99 LYS A C 1
ATOM 769 O O . LYS A 1 99 ? -1.395 6.571 -15.059 1.00 89.81 99 LYS A O 1
ATOM 774 N N . ALA A 1 100 ? -1.097 4.552 -14.123 1.00 85.44 100 ALA A N 1
ATOM 775 C CA . ALA A 1 100 ? 0.001 4.136 -14.984 1.00 85.44 100 ALA A CA 1
ATOM 776 C C . ALA A 1 100 ? -0.394 2.866 -15.738 1.00 85.44 100 ALA A C 1
ATOM 778 O O . ALA A 1 100 ? -0.904 1.916 -15.145 1.00 85.44 100 ALA A O 1
ATOM 779 N N . SER A 1 101 ? -0.132 2.843 -17.046 1.00 82.94 101 SER A N 1
ATOM 780 C CA . SER A 1 101 ? -0.298 1.630 -17.843 1.00 82.94 101 SER A CA 1
ATOM 781 C C . SER A 1 101 ? 0.688 0.569 -17.360 1.00 82.94 101 SER A C 1
ATOM 783 O O . SER A 1 101 ? 1.896 0.800 -17.346 1.00 82.94 101 SER A O 1
ATOM 785 N N . THR A 1 102 ? 0.182 -0.603 -16.986 1.00 87.88 102 THR A N 1
ATOM 786 C CA . THR A 1 102 ? 1.004 -1.783 -16.677 1.00 87.88 102 THR A CA 1
ATOM 787 C C . THR A 1 102 ? 1.362 -2.583 -17.929 1.00 87.88 102 THR A C 1
ATOM 789 O O . THR A 1 102 ? 2.110 -3.556 -17.847 1.00 87.88 102 THR A O 1
ATOM 792 N N . ALA A 1 103 ? 0.848 -2.184 -19.096 1.00 91.38 103 ALA A N 1
ATOM 793 C CA . ALA A 1 103 ? 1.186 -2.819 -20.356 1.00 91.38 103 ALA A CA 1
ATOM 794 C C . ALA A 1 103 ? 2.652 -2.551 -20.724 1.00 91.38 103 ALA A C 1
ATOM 796 O O . ALA A 1 103 ? 3.194 -1.460 -20.515 1.00 91.38 103 ALA A O 1
ATOM 797 N N . THR A 1 104 ? 3.297 -3.549 -21.324 1.00 93.62 104 THR A N 1
ATOM 798 C CA . THR A 1 104 ? 4.620 -3.379 -21.926 1.00 93.62 104 THR A CA 1
ATOM 799 C C . THR A 1 104 ? 4.549 -2.359 -23.062 1.00 93.62 104 THR A C 1
ATOM 801 O O . THR A 1 104 ? 3.637 -2.399 -23.887 1.00 93.62 104 THR A O 1
ATOM 804 N N . ALA A 1 105 ? 5.525 -1.452 -23.124 1.00 96.44 105 ALA A N 1
ATOM 805 C CA . ALA A 1 105 ? 5.606 -0.482 -24.209 1.00 96.44 105 ALA A CA 1
ATOM 806 C C . ALA A 1 105 ? 5.913 -1.176 -25.544 1.00 96.44 105 ALA A C 1
ATOM 808 O O . ALA A 1 105 ? 6.789 -2.042 -25.632 1.00 96.44 105 ALA A O 1
ATOM 809 N N . THR A 1 106 ? 5.227 -0.743 -26.595 1.00 96.00 106 THR A N 1
ATOM 810 C CA . THR A 1 106 ? 5.534 -1.104 -27.983 1.00 96.00 106 THR A CA 1
ATOM 811 C C . THR A 1 106 ? 5.982 0.148 -28.728 1.00 96.00 106 THR A C 1
ATOM 813 O O . THR A 1 106 ? 5.846 1.258 -28.223 1.00 96.00 106 THR A O 1
ATOM 816 N N . THR A 1 107 ? 6.482 0.014 -29.952 1.00 96.81 107 THR A N 1
ATOM 817 C CA . THR A 1 107 ? 6.828 1.185 -30.776 1.00 96.81 107 THR A CA 1
ATOM 818 C C . THR A 1 107 ? 5.607 2.026 -31.170 1.00 96.81 107 THR A C 1
ATOM 820 O O . THR A 1 107 ? 5.760 3.192 -31.516 1.00 96.81 107 THR A O 1
ATOM 823 N N . SER A 1 108 ? 4.394 1.458 -31.101 1.00 95.31 108 SER A N 1
ATOM 824 C CA . SER A 1 108 ? 3.137 2.114 -31.503 1.00 95.31 108 SER A CA 1
ATOM 825 C C . SER A 1 108 ? 2.241 2.527 -30.330 1.00 95.31 108 SER A C 1
ATOM 827 O O . SER A 1 108 ? 1.286 3.273 -30.528 1.00 95.31 108 SER A O 1
ATOM 829 N N . ALA A 1 109 ? 2.522 2.058 -29.112 1.00 94.62 109 ALA A N 1
ATOM 830 C CA . ALA A 1 109 ? 1.727 2.355 -27.924 1.00 94.62 109 ALA A CA 1
ATOM 831 C C . ALA A 1 109 ? 2.611 2.518 -26.684 1.00 94.62 109 ALA A C 1
ATOM 833 O O . ALA A 1 109 ? 3.508 1.710 -26.427 1.00 94.62 109 ALA A O 1
ATOM 834 N N . ASN A 1 110 ? 2.312 3.549 -25.893 1.00 93.19 110 ASN A N 1
ATOM 835 C CA . ASN A 1 110 ? 2.996 3.818 -24.632 1.00 93.19 110 ASN A CA 1
ATOM 836 C C . ASN A 1 110 ? 2.679 2.732 -23.587 1.00 93.19 110 ASN A C 1
ATOM 838 O O . ASN A 1 110 ? 1.539 2.281 -23.471 1.00 93.19 110 ASN A O 1
ATOM 842 N N . GLY A 1 111 ? 3.688 2.369 -22.798 1.00 92.81 111 GLY A N 1
ATOM 843 C CA . GLY A 1 111 ? 3.562 1.536 -21.598 1.00 92.81 111 GLY A CA 1
ATOM 844 C C . GLY A 1 111 ? 4.159 2.270 -20.398 1.00 92.81 111 GLY A C 1
ATOM 845 O O . GLY A 1 111 ? 3.923 3.463 -20.225 1.00 92.81 111 GLY A O 1
ATOM 846 N N . LEU A 1 112 ? 5.015 1.595 -19.624 1.00 92.50 112 LEU A N 1
ATOM 847 C CA . LEU A 1 112 ? 5.834 2.230 -18.572 1.00 92.50 112 LEU A CA 1
ATOM 848 C C . LEU A 1 112 ? 6.892 3.218 -19.114 1.00 92.50 112 LEU A C 1
ATOM 850 O O . LEU A 1 112 ? 7.462 3.998 -18.358 1.00 92.50 112 LEU A O 1
ATOM 854 N N . MET A 1 113 ? 7.145 3.186 -20.423 1.00 94.50 113 MET A N 1
ATOM 855 C CA . MET A 1 113 ? 7.953 4.150 -21.175 1.00 94.50 113 MET A CA 1
ATOM 856 C C . MET A 1 113 ? 7.190 4.588 -22.435 1.00 94.50 113 MET A C 1
ATOM 858 O O . MET A 1 113 ? 6.231 3.922 -22.846 1.00 94.50 113 MET A O 1
ATOM 862 N N . SER A 1 114 ? 7.609 5.687 -23.069 1.00 94.88 114 SER A N 1
ATOM 863 C CA . SER A 1 114 ? 6.990 6.135 -24.321 1.00 94.88 114 SER A CA 1
ATOM 864 C C . SER A 1 114 ? 7.304 5.174 -25.476 1.00 94.88 114 SER A C 1
ATOM 866 O O . SER A 1 114 ? 8.383 4.577 -25.531 1.00 94.88 114 SER A O 1
ATOM 868 N N . GLY A 1 115 ? 6.382 5.041 -26.433 1.00 96.00 115 GLY A N 1
ATOM 869 C CA . GLY A 1 115 ? 6.624 4.246 -27.641 1.00 96.00 115 GLY A CA 1
ATOM 870 C C . GLY A 1 115 ? 7.767 4.805 -28.494 1.00 96.00 115 GLY A C 1
ATOM 871 O O . GLY A 1 115 ? 8.518 4.047 -29.104 1.00 96.00 115 GLY A O 1
ATOM 872 N N . ALA A 1 116 ? 7.974 6.125 -28.453 1.00 96.88 116 ALA A N 1
ATOM 873 C CA . ALA A 1 116 ? 9.100 6.787 -29.105 1.00 96.88 116 ALA A CA 1
ATOM 874 C C . ALA A 1 116 ? 10.447 6.392 -28.480 1.00 96.88 116 ALA A C 1
ATOM 876 O O . ALA A 1 116 ? 11.398 6.096 -29.202 1.00 96.88 116 ALA A O 1
ATOM 877 N N . ASP A 1 117 ? 10.537 6.339 -27.150 1.00 97.31 117 ASP A N 1
ATOM 878 C CA . ASP A 1 117 ? 11.756 5.881 -26.480 1.00 97.31 117 ASP A CA 1
ATOM 879 C C . ASP A 1 117 ? 11.984 4.388 -26.716 1.00 97.31 117 ASP A C 1
ATOM 881 O O . ASP A 1 117 ? 13.122 3.966 -26.906 1.00 97.31 117 ASP A O 1
ATOM 885 N N . LYS A 1 118 ? 10.913 3.587 -26.801 1.00 96.88 118 LYS A N 1
ATOM 886 C CA . LYS A 1 118 ? 11.009 2.162 -27.143 1.00 96.88 118 LYS A CA 1
ATOM 887 C C . LYS A 1 118 ? 11.562 1.974 -28.551 1.00 96.88 118 LYS A C 1
ATOM 889 O O . LYS A 1 118 ? 12.461 1.165 -28.734 1.00 96.88 118 LYS A O 1
ATOM 894 N N . ALA A 1 119 ? 11.093 2.765 -29.515 1.00 96.94 119 ALA A N 1
ATOM 895 C CA . ALA A 1 119 ? 11.616 2.750 -30.878 1.00 96.94 119 ALA A CA 1
ATOM 896 C C . ALA A 1 119 ? 13.103 3.139 -30.936 1.00 96.94 119 ALA A C 1
ATOM 898 O O . ALA A 1 119 ? 13.865 2.518 -31.673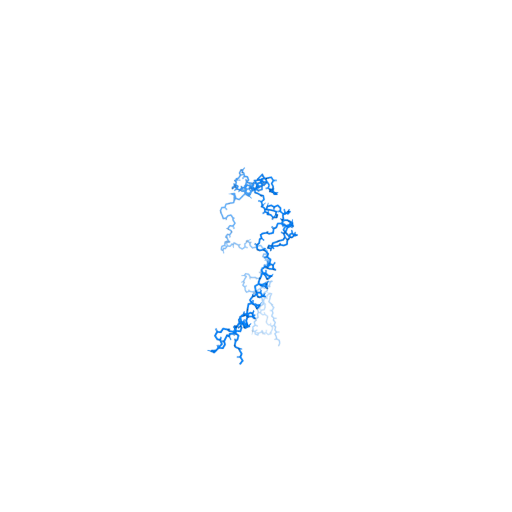 1.00 96.94 119 ALA A O 1
ATOM 899 N N . LYS A 1 120 ? 13.538 4.119 -30.129 1.00 96.06 120 LYS A N 1
ATOM 900 C CA . LYS A 1 120 ? 14.965 4.463 -30.011 1.00 96.06 120 LYS A CA 1
ATOM 901 C C . LYS A 1 120 ? 15.780 3.299 -29.452 1.00 96.06 120 LYS A C 1
ATOM 903 O O . LYS A 1 120 ? 16.823 2.996 -30.016 1.00 96.06 120 LYS A O 1
ATOM 908 N N . LEU A 1 121 ? 15.316 2.657 -28.375 1.00 95.25 121 LEU A N 1
ATOM 909 C CA . LEU A 1 121 ? 16.013 1.518 -27.766 1.00 95.25 121 LEU A CA 1
ATOM 910 C C . LEU A 1 121 ? 16.068 0.303 -28.702 1.00 95.25 121 LEU A C 1
ATOM 912 O O . LEU A 1 121 ? 17.121 -0.313 -28.816 1.00 95.25 121 LEU A O 1
ATOM 916 N N . ASP A 1 122 ? 14.975 -0.008 -29.405 1.00 95.06 122 ASP A N 1
ATOM 917 C CA . ASP A 1 122 ? 14.913 -1.119 -30.369 1.00 95.06 122 ASP A CA 1
ATOM 918 C C . ASP A 1 122 ? 15.850 -0.909 -31.567 1.00 95.06 122 ASP A C 1
ATOM 920 O O . ASP A 1 122 ? 16.324 -1.874 -32.163 1.00 95.06 122 ASP A O 1
ATOM 924 N N . GLY A 1 123 ? 16.127 0.349 -31.922 1.00 94.56 123 GLY A N 1
ATOM 925 C CA . GLY A 1 123 ? 17.071 0.706 -32.980 1.00 94.56 123 GLY A CA 1
ATOM 926 C C . GLY A 1 123 ? 18.545 0.557 -32.589 1.00 94.56 123 GLY A C 1
ATOM 927 O O . GLY A 1 123 ? 19.414 0.660 -33.456 1.00 94.56 123 GLY A O 1
ATOM 928 N N . ILE A 1 124 ? 18.857 0.320 -31.311 1.00 94.75 124 ILE A N 1
ATOM 929 C CA . ILE A 1 124 ? 20.234 0.111 -30.856 1.00 94.75 124 ILE A CA 1
ATOM 930 C C . ILE A 1 124 ? 20.646 -1.320 -31.206 1.00 94.75 124 ILE A C 1
ATOM 932 O O . ILE A 1 124 ? 20.143 -2.289 -30.638 1.00 94.75 124 ILE A O 1
ATOM 936 N N . ALA A 1 125 ? 21.597 -1.457 -32.133 1.00 91.69 125 ALA A N 1
ATOM 937 C CA . ALA A 1 125 ? 22.168 -2.754 -32.474 1.00 91.69 125 ALA A CA 1
ATOM 938 C C . ALA A 1 125 ? 22.798 -3.423 -31.240 1.00 91.69 125 ALA A C 1
ATOM 940 O O . ALA A 1 125 ? 23.388 -2.760 -30.378 1.00 91.69 125 ALA A O 1
ATOM 941 N N . ALA A 1 126 ? 22.723 -4.754 -31.172 1.00 88.56 126 ALA A N 1
ATOM 942 C CA . ALA A 1 126 ? 23.403 -5.507 -30.126 1.00 88.56 126 ALA A CA 1
ATOM 943 C C . ALA A 1 126 ? 24.896 -5.138 -30.107 1.00 88.56 126 ALA A C 1
ATOM 945 O O . ALA A 1 126 ? 25.565 -5.195 -31.137 1.00 88.56 126 ALA A O 1
ATOM 946 N N . ASN A 1 127 ? 25.414 -4.776 -28.930 1.00 86.25 127 ASN A N 1
ATOM 947 C CA . ASN A 1 127 ? 26.800 -4.339 -28.726 1.00 86.25 127 ASN A CA 1
ATOM 948 C C . ASN A 1 127 ? 27.186 -2.996 -29.380 1.00 86.25 127 ASN A C 1
ATOM 950 O O . ASN A 1 127 ? 28.376 -2.746 -29.545 1.00 86.25 127 ASN A O 1
ATOM 954 N N . ALA A 1 128 ? 26.240 -2.101 -29.696 1.00 87.69 128 ALA A N 1
ATOM 955 C CA . ALA A 1 128 ? 26.552 -0.787 -30.285 1.00 87.69 128 ALA A CA 1
ATOM 956 C C . ALA A 1 128 ? 27.580 0.046 -29.482 1.00 87.69 128 ALA A C 1
ATOM 958 O O . ALA A 1 128 ? 28.321 0.828 -30.068 1.00 87.69 128 ALA A O 1
ATOM 959 N N . ASN A 1 129 ? 27.671 -0.164 -28.162 1.00 84.06 129 ASN A N 1
ATOM 960 C CA . ASN A 1 129 ? 28.636 0.511 -27.284 1.00 84.06 129 ASN A CA 1
ATOM 961 C C . ASN A 1 129 ? 29.868 -0.339 -26.930 1.00 84.06 129 ASN A C 1
ATOM 963 O O . ASN A 1 129 ? 30.660 0.061 -26.078 1.00 84.06 129 ASN A O 1
ATOM 967 N N . ASN A 1 130 ? 30.046 -1.514 -27.535 1.00 87.69 130 ASN A N 1
ATOM 968 C CA . ASN A 1 130 ? 31.190 -2.370 -27.237 1.00 87.69 130 ASN A CA 1
ATOM 969 C C . ASN A 1 130 ? 32.431 -1.901 -28.008 1.00 87.69 130 ASN A C 1
ATOM 971 O O . ASN A 1 130 ? 32.839 -2.505 -29.002 1.00 87.69 130 ASN A O 1
ATOM 975 N N . TYR A 1 131 ? 33.019 -0.790 -27.564 1.00 87.00 131 TYR A N 1
ATOM 976 C CA . TYR A 1 131 ? 34.277 -0.307 -28.116 1.00 87.00 131 TYR A CA 1
ATOM 977 C C . TYR A 1 131 ? 35.422 -1.234 -27.697 1.00 87.00 131 TYR A C 1
ATOM 979 O O . TYR A 1 131 ? 35.801 -1.287 -26.529 1.00 87.00 131 TYR A O 1
ATOM 987 N N . THR A 1 132 ? 35.993 -1.948 -28.666 1.00 87.31 132 THR A N 1
ATOM 988 C CA . THR A 1 132 ? 37.236 -2.701 -28.472 1.00 87.31 132 THR A CA 1
ATOM 989 C C . THR A 1 132 ? 38.380 -1.889 -29.056 1.00 87.31 132 THR A C 1
ATOM 991 O O . THR A 1 132 ? 38.424 -1.654 -30.264 1.00 87.31 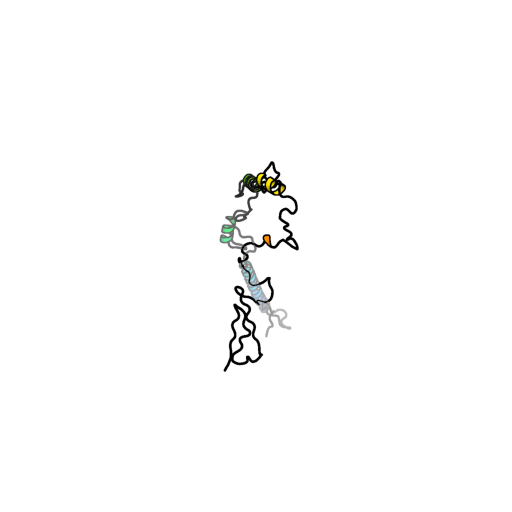132 THR A O 1
ATOM 994 N N . HIS A 1 133 ? 39.296 -1.438 -28.201 1.00 85.75 133 HIS A N 1
ATOM 995 C CA . HIS A 1 133 ? 40.461 -0.691 -28.657 1.00 85.75 133 HIS A CA 1
ATOM 996 C C . HIS A 1 133 ? 41.379 -1.609 -29.488 1.00 85.75 133 HIS A C 1
ATOM 998 O O . HIS A 1 133 ? 41.669 -2.728 -29.051 1.00 85.75 133 HIS A O 1
ATOM 1004 N N . PRO A 1 134 ? 41.867 -1.171 -30.662 1.00 88.44 134 PRO A N 1
ATOM 1005 C CA . PRO A 1 134 ? 42.832 -1.940 -31.441 1.00 88.44 134 PRO A CA 1
ATOM 1006 C C . PRO A 1 134 ? 44.107 -2.227 -30.637 1.00 88.44 134 PRO A C 1
ATOM 1008 O O . PRO A 1 134 ? 44.590 -1.363 -29.907 1.00 88.44 134 PRO A O 1
ATOM 1011 N N . ALA A 1 135 ? 44.706 -3.408 -30.802 1.00 92.44 135 ALA A N 1
ATOM 1012 C CA . ALA A 1 135 ? 46.004 -3.699 -30.182 1.00 92.44 135 ALA A CA 1
ATOM 1013 C C . ALA A 1 135 ? 47.113 -2.758 -30.694 1.00 92.44 135 ALA A C 1
ATOM 1015 O O . ALA A 1 135 ? 48.075 -2.485 -29.980 1.00 92.44 135 ALA A O 1
ATOM 1016 N N . THR A 1 136 ? 46.968 -2.246 -31.920 1.00 88.56 136 THR A N 1
ATOM 1017 C CA . THR A 1 136 ? 47.889 -1.297 -32.548 1.00 88.56 136 THR A CA 1
ATOM 1018 C C . THR A 1 136 ? 47.129 -0.279 -33.400 1.00 88.56 136 THR A C 1
ATOM 1020 O O . THR A 1 136 ? 46.067 -0.570 -33.951 1.00 88.56 136 THR A O 1
ATOM 1023 N N . HIS A 1 137 ? 47.682 0.926 -33.521 1.00 89.00 137 HIS A N 1
ATOM 1024 C CA . HIS A 1 137 ? 47.222 1.968 -34.436 1.00 89.00 137 HIS A CA 1
ATOM 1025 C C . HIS A 1 137 ? 48.430 2.723 -35.009 1.00 89.00 137 HIS A C 1
ATOM 1027 O O . HIS A 1 137 ? 49.492 2.742 -34.379 1.00 89.00 137 HIS A O 1
ATOM 1033 N N . PRO A 1 138 ? 48.316 3.329 -36.203 1.00 87.81 138 PRO A N 1
ATOM 1034 C CA . PRO A 1 138 ? 49.398 4.134 -36.752 1.00 87.81 138 PRO A CA 1
ATOM 1035 C C . PRO A 1 138 ? 49.657 5.365 -35.874 1.00 87.81 138 PRO A C 1
ATOM 1037 O O . PRO A 1 138 ? 48.726 5.963 -35.334 1.00 87.81 138 PRO A O 1
ATOM 1040 N N . ALA A 1 139 ? 50.923 5.785 -35.785 1.00 81.00 139 ALA A N 1
ATOM 1041 C CA . ALA A 1 139 ? 51.333 6.947 -34.989 1.00 81.00 139 ALA A CA 1
ATOM 1042 C C . ALA A 1 139 ? 50.611 8.246 -35.395 1.00 81.00 139 ALA A C 1
ATOM 1044 O O . ALA A 1 139 ? 50.440 9.139 -34.572 1.00 81.00 139 ALA A O 1
ATOM 1045 N N . SER A 1 140 ? 50.124 8.329 -36.639 1.00 85.00 140 SER A N 1
ATOM 1046 C CA . SER A 1 140 ? 49.322 9.448 -37.145 1.00 85.00 140 SER A CA 1
ATOM 1047 C C . SER A 1 140 ? 47.994 9.661 -36.407 1.00 85.00 140 SER A C 1
ATOM 1049 O O . SER A 1 140 ? 47.406 10.729 -36.544 1.00 85.00 140 SER A O 1
ATOM 1051 N N . MET A 1 141 ? 47.512 8.684 -35.628 1.00 87.12 141 MET A N 1
ATOM 1052 C CA . MET A 1 141 ? 46.331 8.853 -34.770 1.00 87.12 141 MET A CA 1
ATOM 1053 C C . MET A 1 141 ? 46.622 9.646 -33.487 1.00 87.12 141 MET A C 1
ATOM 1055 O O . MET A 1 141 ? 45.685 10.090 -32.827 1.00 87.12 141 MET A O 1
ATOM 1059 N N . ILE A 1 142 ? 47.896 9.841 -33.132 1.00 83.19 142 ILE A N 1
ATOM 1060 C CA . ILE A 1 142 ? 48.310 10.614 -31.959 1.00 83.19 142 ILE A CA 1
ATOM 1061 C C . ILE A 1 142 ? 48.492 12.075 -32.386 1.00 83.19 142 ILE A C 1
ATOM 1063 O O . ILE A 1 142 ? 49.471 12.440 -33.035 1.00 83.19 142 ILE A O 1
ATOM 1067 N N . THR A 1 143 ? 47.535 12.932 -32.036 1.00 85.25 143 THR A N 1
ATOM 1068 C CA . THR A 1 143 ? 47.605 14.380 -32.294 1.00 85.25 143 THR A CA 1
ATOM 1069 C C . THR A 1 143 ? 48.336 15.119 -31.174 1.00 85.25 143 THR A C 1
ATOM 1071 O O . THR A 1 143 ? 48.281 14.698 -30.022 1.00 85.25 143 THR A O 1
ATOM 1074 N N . GLY A 1 144 ? 48.962 16.260 -31.483 1.00 77.56 144 GLY A N 1
ATOM 1075 C CA . GLY A 1 144 ? 49.655 17.082 -30.479 1.00 77.56 144 GLY A CA 1
ATOM 1076 C C . GLY A 1 144 ? 51.058 16.588 -30.120 1.00 77.56 144 GLY A C 1
ATOM 1077 O O . GLY A 1 144 ? 51.615 17.009 -29.109 1.00 77.56 144 GLY A O 1
ATOM 1078 N N . LEU A 1 145 ? 51.641 15.716 -30.949 1.00 73.12 145 LEU A N 1
ATOM 1079 C CA . LEU A 1 145 ? 53.070 15.435 -30.885 1.00 73.12 145 LEU A CA 1
ATOM 1080 C C . LEU A 1 145 ? 53.837 16.752 -31.100 1.00 73.12 145 LEU A C 1
ATOM 1082 O O . LEU A 1 145 ? 53.499 17.503 -32.021 1.00 73.12 145 LEU A O 1
ATOM 1086 N N . PRO A 1 146 ? 54.847 17.065 -30.275 1.00 67.44 146 PRO A N 1
ATOM 1087 C CA . PRO A 1 146 ? 55.693 18.218 -30.535 1.00 67.44 146 PRO A CA 1
ATOM 1088 C C . PRO A 1 146 ? 56.418 18.029 -31.876 1.00 67.44 146 PRO A C 1
ATOM 1090 O O . PRO A 1 146 ? 56.761 16.907 -32.253 1.00 67.44 146 PRO A O 1
ATOM 1093 N N . ALA A 1 147 ? 56.644 19.131 -32.604 1.00 67.06 147 ALA A N 1
ATOM 1094 C CA . ALA A 1 147 ? 57.282 19.123 -33.929 1.00 67.06 147 ALA A CA 1
ATOM 1095 C C . ALA A 1 147 ? 58.661 18.435 -33.923 1.00 67.06 147 ALA A C 1
ATOM 1097 O O . ALA A 1 147 ? 59.064 17.831 -34.915 1.00 67.06 147 ALA A O 1
ATOM 1098 N N . SER A 1 148 ? 59.336 18.470 -32.775 1.00 63.56 148 SER A N 1
ATOM 1099 C CA . SER A 1 148 ? 60.365 17.518 -32.392 1.00 63.56 148 SER A CA 1
ATOM 1100 C C . SER A 1 148 ? 60.030 16.975 -31.000 1.00 63.56 148 SER A C 1
ATOM 1102 O O . SER A 1 148 ? 59.992 17.700 -30.008 1.00 63.56 148 SER A O 1
ATOM 1104 N N . LEU A 1 149 ? 59.766 15.674 -30.900 1.00 59.09 149 LEU A N 1
ATOM 1105 C CA . LEU A 1 149 ? 60.094 14.969 -29.664 1.00 59.09 149 LEU A CA 1
ATOM 1106 C C . LE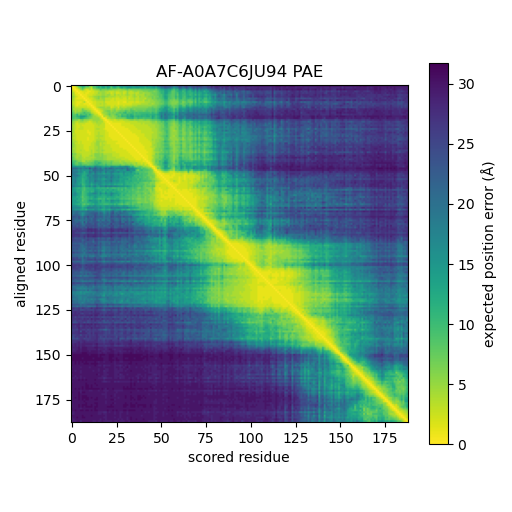U A 1 149 ? 61.626 14.868 -29.640 1.00 59.09 149 LEU A C 1
ATOM 1108 O O . LEU A 1 149 ? 62.186 14.469 -30.667 1.00 59.09 149 LEU A O 1
ATOM 1112 N N . PRO A 1 150 ? 62.332 15.188 -28.541 1.00 57.25 150 PRO A N 1
ATOM 1113 C CA . PRO A 1 150 ? 63.699 14.709 -28.400 1.00 57.25 150 PRO A CA 1
ATOM 1114 C C . PRO A 1 150 ? 63.621 13.175 -28.428 1.00 57.25 150 PRO A C 1
ATOM 1116 O O . PRO A 1 150 ? 63.058 12.578 -27.521 1.00 57.25 150 PRO A O 1
ATOM 1119 N N . ALA A 1 151 ? 64.049 12.586 -29.545 1.00 53.00 151 ALA A N 1
ATOM 1120 C CA . ALA A 1 151 ? 64.204 11.158 -29.829 1.00 53.00 151 ALA A CA 1
ATOM 1121 C C . ALA A 1 151 ? 63.158 10.179 -29.219 1.00 53.00 151 ALA A C 1
ATOM 1123 O O . ALA A 1 151 ? 63.178 9.841 -28.042 1.00 53.00 151 ALA A O 1
ATOM 1124 N N . ASN A 1 152 ? 62.262 9.666 -30.076 1.00 51.72 152 ASN A N 1
ATOM 1125 C CA . ASN A 1 152 ? 61.778 8.266 -30.140 1.00 51.72 152 ASN A CA 1
ATOM 1126 C C . ASN A 1 152 ? 61.521 7.431 -28.855 1.00 51.72 152 ASN A C 1
ATOM 1128 O O . ASN A 1 152 ? 61.579 6.205 -28.928 1.00 51.72 152 ASN A O 1
ATOM 1132 N N . GLY A 1 153 ? 61.192 8.019 -27.704 1.00 53.88 153 GLY A N 1
ATOM 1133 C CA . GLY A 1 153 ? 60.967 7.229 -26.486 1.00 53.88 153 GLY A CA 1
ATOM 1134 C C . GLY A 1 153 ? 62.212 6.456 -26.017 1.00 53.88 153 GLY A C 1
ATOM 1135 O O . GLY A 1 153 ? 62.076 5.452 -25.320 1.00 53.88 153 GLY A O 1
ATOM 1136 N N . GLY A 1 154 ? 63.414 6.914 -26.389 1.00 48.94 154 GLY A N 1
ATOM 1137 C CA . GLY A 1 154 ? 64.697 6.325 -26.021 1.00 48.94 154 GLY A CA 1
ATOM 1138 C C . GLY A 1 154 ? 65.790 7.393 -25.941 1.00 48.94 154 GLY A C 1
ATOM 1139 O O . GLY A 1 154 ? 65.850 8.269 -26.787 1.00 48.94 154 GLY A O 1
ATOM 1140 N N . ASN A 1 155 ? 66.618 7.316 -24.892 1.00 53.94 155 ASN A N 1
ATOM 1141 C CA . ASN A 1 155 ? 67.917 7.987 -24.714 1.00 53.94 155 ASN A CA 1
ATOM 1142 C C . ASN A 1 155 ? 68.107 9.348 -25.438 1.00 53.94 155 ASN A C 1
ATOM 1144 O O . ASN A 1 155 ? 68.472 9.403 -26.612 1.00 53.94 155 ASN A O 1
ATOM 1148 N N . ALA A 1 156 ? 67.938 10.439 -24.687 1.00 56.69 156 ALA A N 1
ATOM 1149 C CA . ALA A 1 156 ? 68.220 11.807 -25.107 1.00 56.69 156 ALA A CA 1
ATOM 1150 C C . ALA A 1 156 ? 69.728 12.051 -25.326 1.00 56.69 156 ALA A C 1
ATOM 1152 O O . ALA A 1 156 ? 70.393 12.604 -24.457 1.00 56.69 156 ALA A O 1
ATOM 1153 N N . ASP A 1 157 ? 70.263 11.671 -26.485 1.00 61.66 157 ASP A N 1
ATOM 1154 C CA . ASP A 1 157 ? 71.662 11.961 -26.849 1.00 61.66 157 ASP A CA 1
ATOM 1155 C C . ASP A 1 157 ? 71.798 13.150 -27.821 1.00 61.66 157 ASP A C 1
ATOM 1157 O O . ASP A 1 157 ? 72.847 13.400 -28.413 1.00 61.66 157 ASP A O 1
ATOM 1161 N N . THR A 1 158 ? 70.717 13.898 -28.056 1.00 61.28 158 THR A N 1
ATOM 1162 C CA . THR A 1 158 ? 70.769 15.093 -28.908 1.00 61.28 158 THR A CA 1
ATOM 1163 C C . THR A 1 158 ? 69.640 16.061 -28.573 1.00 61.28 158 THR A C 1
ATOM 1165 O O . THR A 1 158 ? 68.462 15.712 -28.660 1.00 61.28 158 THR A O 1
ATOM 1168 N N . VAL A 1 159 ? 70.001 17.295 -28.216 1.00 59.16 159 VAL A N 1
ATOM 1169 C CA . VAL A 1 159 ? 69.077 18.429 -28.058 1.00 59.16 159 VAL A CA 1
ATOM 1170 C C . VAL A 1 159 ? 69.465 19.463 -29.111 1.00 59.16 159 VAL A C 1
ATOM 1172 O O . VAL A 1 159 ? 70.634 19.829 -29.216 1.00 59.16 159 VAL A O 1
ATOM 1175 N N . ASP A 1 160 ? 68.507 19.878 -29.940 1.00 58.72 160 ASP A N 1
ATOM 1176 C CA . ASP A 1 160 ? 68.684 20.896 -30.988 1.00 58.72 160 ASP A CA 1
ATOM 1177 C C . ASP A 1 160 ? 69.885 20.672 -31.931 1.00 58.72 160 ASP A C 1
ATOM 1179 O O . ASP A 1 160 ? 70.519 21.614 -32.403 1.00 58.72 160 ASP A O 1
ATOM 1183 N N . GLY A 1 161 ? 70.197 19.406 -32.233 1.00 60.38 161 GLY A N 1
ATOM 1184 C CA . GLY A 1 161 ? 71.233 19.027 -33.202 1.00 60.38 161 GLY A CA 1
ATOM 1185 C C . GLY A 1 161 ? 72.673 19.075 -32.681 1.00 60.38 161 GLY A C 1
ATOM 1186 O O . GLY A 1 161 ? 73.595 18.844 -33.461 1.00 60.38 161 GLY A O 1
ATOM 1187 N N . TYR A 1 162 ? 72.880 19.331 -31.386 1.00 62.50 162 TYR A N 1
ATOM 1188 C CA . TYR A 1 162 ? 74.198 19.279 -30.755 1.00 62.50 162 TYR A CA 1
ATOM 1189 C C . TYR A 1 162 ? 74.364 17.996 -29.933 1.00 62.50 162 TYR A C 1
ATOM 1191 O O . TYR A 1 162 ? 73.520 17.660 -29.102 1.00 62.50 162 TYR A O 1
ATOM 1199 N N . HIS A 1 163 ? 75.481 17.300 -30.154 1.00 66.06 163 HIS A N 1
ATOM 1200 C CA . HIS A 1 163 ? 75.923 16.171 -29.336 1.00 66.06 163 HIS A CA 1
ATOM 1201 C C . HIS A 1 163 ? 76.922 16.671 -28.287 1.00 66.06 163 HIS A C 1
ATOM 1203 O O . HIS A 1 163 ? 77.941 17.271 -28.634 1.00 66.06 163 HIS A O 1
ATOM 1209 N N . PHE A 1 164 ? 76.667 16.408 -27.005 1.00 63.94 164 PHE A N 1
ATOM 1210 C CA . PHE A 1 164 ? 77.638 16.663 -25.942 1.00 63.94 164 PHE A CA 1
ATOM 1211 C C . PHE A 1 164 ? 78.475 15.401 -25.717 1.00 63.94 164 PHE A C 1
ATOM 1213 O O . PHE A 1 164 ? 78.062 14.478 -25.024 1.00 63.94 164 PHE A O 1
ATOM 1220 N N . THR A 1 165 ? 79.652 15.335 -26.339 1.00 63.31 165 THR A N 1
ATOM 1221 C CA . THR A 1 165 ? 80.590 14.220 -26.145 1.00 63.31 165 THR A CA 1
ATOM 1222 C C . THR A 1 165 ? 81.640 14.603 -25.104 1.00 63.31 165 THR A C 1
ATOM 1224 O O . THR A 1 165 ? 82.436 15.510 -25.339 1.00 63.31 165 THR A O 1
ATOM 1227 N N . VAL A 1 166 ? 81.679 13.907 -23.964 1.00 63.41 166 VAL A N 1
ATOM 1228 C CA . VAL A 1 166 ? 82.763 14.047 -22.975 1.00 63.41 166 VAL A CA 1
ATOM 1229 C C . VAL A 1 166 ? 83.880 13.070 -23.336 1.00 63.41 166 VAL A C 1
ATOM 1231 O O . VAL A 1 166 ? 83.664 11.861 -23.330 1.00 63.41 166 VAL A O 1
ATOM 1234 N N . SER A 1 167 ? 85.072 13.581 -23.647 1.00 61.06 167 SER A N 1
ATOM 1235 C CA . SER A 1 167 ? 86.279 12.763 -23.828 1.00 61.06 167 SER A CA 1
ATOM 1236 C C . SER A 1 167 ? 87.213 12.942 -22.636 1.00 61.06 167 SER A C 1
ATOM 1238 O O . SER A 1 167 ? 87.321 14.034 -22.087 1.00 61.06 167 SER A O 1
ATOM 1240 N N . THR A 1 168 ? 87.908 11.876 -22.248 1.00 62.94 168 THR A N 1
ATOM 1241 C CA . THR A 1 168 ? 88.931 11.885 -21.187 1.00 62.94 168 THR A CA 1
ATOM 1242 C C . THR A 1 168 ? 90.354 11.906 -21.753 1.00 62.94 168 THR A C 1
ATOM 1244 O O . THR A 1 168 ? 91.291 11.520 -21.064 1.00 62.94 168 THR A O 1
ATOM 1247 N N . THR A 1 169 ? 90.522 12.258 -23.031 1.00 61.88 169 THR A N 1
ATOM 1248 C CA . THR A 1 169 ? 91.826 12.232 -23.715 1.00 61.88 169 THR A CA 1
ATOM 1249 C C . THR A 1 169 ? 92.473 13.619 -23.676 1.00 61.88 169 THR A C 1
ATOM 1251 O O . THR A 1 169 ? 91.817 14.603 -24.014 1.00 61.88 169 THR A O 1
ATOM 1254 N N . ASP A 1 170 ? 93.754 13.703 -23.308 1.00 60.94 170 ASP A N 1
ATOM 1255 C CA . ASP A 1 170 ? 94.490 14.972 -23.222 1.00 60.94 170 ASP A CA 1
ATOM 1256 C C . ASP A 1 170 ? 94.778 15.571 -24.612 1.00 60.94 170 ASP A C 1
ATOM 1258 O O . ASP A 1 170 ? 95.240 14.877 -25.522 1.00 60.94 170 ASP A O 1
ATOM 1262 N N . LEU A 1 171 ? 94.532 16.876 -24.790 1.00 61.84 171 LEU A N 1
ATOM 1263 C CA . LEU A 1 171 ? 94.851 17.590 -26.033 1.00 61.84 171 LEU A CA 1
ATOM 1264 C C . LEU A 1 171 ? 96.264 18.190 -25.992 1.00 61.84 171 LEU A C 1
ATOM 1266 O O . LEU A 1 171 ? 96.627 18.895 -25.053 1.00 61.84 171 LEU A O 1
ATOM 1270 N N . ALA A 1 172 ? 97.042 17.978 -27.057 1.00 59.41 172 ALA A N 1
ATOM 1271 C CA . ALA 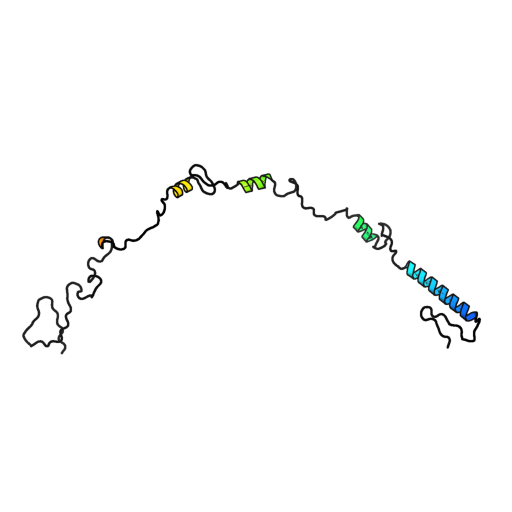A 1 172 ? 98.347 18.613 -27.238 1.00 59.41 172 ALA A CA 1
ATOM 1272 C C . ALA A 1 172 ? 98.208 20.087 -27.674 1.00 59.41 172 ALA A C 1
ATOM 1274 O O . ALA A 1 172 ? 97.413 20.416 -28.561 1.00 59.41 172 ALA A O 1
ATOM 1275 N N . ALA A 1 173 ? 99.002 20.984 -27.078 1.00 55.91 173 ALA A N 1
ATOM 1276 C CA . ALA A 1 173 ? 98.938 22.418 -27.357 1.00 55.91 173 ALA A CA 1
ATOM 1277 C C . ALA A 1 173 ? 99.306 22.736 -28.819 1.00 55.91 173 ALA A C 1
ATOM 1279 O O . ALA A 1 173 ? 100.375 22.366 -29.299 1.00 55.91 173 ALA A O 1
ATOM 1280 N N . GLY A 1 174 ? 98.424 23.460 -29.515 1.00 60.34 174 GLY A N 1
ATOM 1281 C CA . GLY A 1 174 ? 98.640 23.919 -30.894 1.00 60.34 174 GLY A CA 1
ATOM 1282 C C . GLY A 1 174 ? 98.009 23.054 -31.990 1.00 60.34 174 GLY A C 1
ATOM 1283 O O . GLY A 1 174 ? 98.010 23.468 -33.146 1.00 60.34 174 GLY A O 1
ATOM 1284 N N . SER A 1 175 ? 97.408 21.910 -31.656 1.00 58.81 175 SER A N 1
ATOM 1285 C CA . SER A 1 175 ? 96.598 21.110 -32.586 1.00 58.81 175 SER A CA 1
ATOM 1286 C C . SER A 1 175 ? 95.144 21.054 -32.117 1.00 58.81 175 SER A C 1
ATOM 1288 O O . SER A 1 175 ? 94.879 20.584 -31.013 1.00 58.81 175 SER A O 1
ATOM 1290 N N . SER A 1 176 ? 94.202 21.518 -32.946 1.00 57.88 176 SER A N 1
ATOM 1291 C CA . SER A 1 176 ? 92.763 21.401 -32.672 1.00 57.88 176 SER A CA 1
ATOM 1292 C C . SER A 1 176 ? 92.174 20.232 -33.469 1.00 57.88 176 SER A C 1
ATOM 1294 O O . SER A 1 176 ? 92.129 20.317 -34.696 1.00 57.88 176 SER A O 1
ATOM 1296 N N . PRO A 1 177 ? 91.708 19.151 -32.819 1.00 59.41 177 PRO A N 1
ATOM 1297 C CA . PRO A 1 177 ? 90.982 18.076 -33.490 1.00 59.41 177 PRO A CA 1
ATOM 1298 C C . PRO A 1 177 ? 89.504 18.428 -33.752 1.00 59.41 177 PRO A C 1
ATOM 1300 O O . PRO A 1 177 ? 88.744 17.569 -34.194 1.00 59.41 177 PRO A O 1
ATOM 1303 N N . LEU A 1 178 ? 89.065 19.657 -33.453 1.00 59.25 178 LEU A N 1
ATOM 1304 C CA . LEU A 1 178 ? 87.662 20.050 -33.568 1.00 59.25 178 LEU A CA 1
ATOM 1305 C C . LEU A 1 178 ? 87.247 20.198 -35.036 1.00 59.25 178 LEU A C 1
ATOM 1307 O O . LEU A 1 178 ? 87.911 20.871 -35.823 1.00 59.25 178 LEU A O 1
ATOM 1311 N N . THR A 1 179 ? 86.095 19.626 -35.375 1.00 60.81 179 THR A N 1
ATOM 1312 C CA . THR A 1 179 ? 85.346 19.976 -36.589 1.00 60.81 179 THR A CA 1
ATOM 1313 C C . THR A 1 179 ? 84.191 20.915 -36.218 1.00 60.81 179 THR A C 1
ATOM 1315 O O . THR A 1 179 ? 83.895 21.097 -35.033 1.00 60.81 179 THR A O 1
ATOM 1318 N N . ASN A 1 180 ? 83.586 21.589 -37.204 1.00 53.91 180 ASN A N 1
ATOM 1319 C CA . ASN A 1 180 ? 82.528 22.576 -36.953 1.00 53.91 180 ASN A CA 1
ATOM 1320 C C . ASN A 1 180 ? 81.416 22.006 -36.049 1.00 53.91 180 ASN A C 1
ATOM 1322 O O . ASN A 1 180 ? 81.000 20.865 -36.226 1.00 53.91 180 ASN A O 1
ATOM 1326 N N . ASN A 1 181 ? 80.929 22.838 -35.119 1.00 52.72 181 ASN A N 1
ATOM 1327 C CA . ASN A 1 181 ? 79.897 22.540 -34.112 1.00 52.72 181 ASN A CA 1
ATOM 1328 C C . ASN A 1 181 ? 80.314 21.646 -32.921 1.00 52.72 181 ASN A C 1
ATOM 1330 O O . ASN A 1 181 ? 79.443 21.137 -32.217 1.00 52.72 181 ASN A O 1
ATOM 1334 N N . MET A 1 182 ? 81.612 21.508 -32.622 1.00 59.91 182 MET A N 1
ATOM 1335 C CA . MET A 1 182 ? 82.092 20.819 -31.411 1.00 59.91 182 MET A CA 1
ATOM 1336 C C . MET A 1 182 ? 82.587 21.801 -30.333 1.00 59.91 182 MET A C 1
ATOM 1338 O O . MET A 1 182 ? 83.429 22.653 -30.609 1.00 59.91 182 MET A O 1
ATOM 1342 N N . PHE A 1 183 ? 82.107 21.649 -29.092 1.00 60.91 183 PHE A N 1
ATOM 1343 C CA . PHE A 1 183 ? 82.599 22.367 -27.904 1.00 60.91 183 PHE A CA 1
ATOM 1344 C C . PHE A 1 183 ? 83.401 21.416 -27.003 1.00 60.91 183 PHE A C 1
ATOM 1346 O O . PHE A 1 183 ? 82.938 20.317 -26.712 1.00 60.91 183 PHE A O 1
ATOM 1353 N N . TYR A 1 184 ? 84.579 21.845 -26.535 1.00 61.03 184 TYR A N 1
ATOM 1354 C CA . TYR A 1 184 ? 85.403 21.099 -25.576 1.00 61.03 184 TYR A CA 1
ATOM 1355 C C . TYR A 1 184 ? 85.678 21.948 -24.334 1.00 61.03 184 TYR A C 1
ATOM 1357 O O . TYR A 1 184 ? 86.011 23.127 -24.450 1.00 61.03 184 TYR A O 1
ATOM 1365 N N . CYS A 1 185 ? 85.574 21.352 -23.148 1.00 58.47 185 CYS A N 1
ATOM 1366 C CA . CYS A 1 185 ? 85.933 21.997 -21.888 1.00 58.47 185 CYS A CA 1
ATOM 1367 C C . CYS A 1 185 ? 87.282 21.438 -21.421 1.00 58.47 185 CYS A C 1
ATOM 1369 O O . CYS A 1 185 ? 87.372 20.262 -21.084 1.00 58.47 185 CYS A O 1
ATOM 1371 N N . VAL A 1 186 ? 88.330 22.266 -21.404 1.00 57.44 186 VAL A N 1
ATOM 1372 C CA . VAL A 1 186 ? 89.623 21.900 -20.807 1.00 57.44 186 VAL A CA 1
ATOM 1373 C C . VAL A 1 186 ? 89.587 22.322 -19.343 1.00 57.44 186 VAL A C 1
ATOM 1375 O O . VAL A 1 186 ? 89.464 23.511 -19.052 1.00 57.44 186 VAL A O 1
ATOM 1378 N N . TYR A 1 187 ? 89.659 21.361 -18.426 1.00 57.69 187 TYR A N 1
ATOM 1379 C CA . TYR A 1 187 ? 89.911 21.671 -17.020 1.00 57.69 187 TYR A CA 1
ATOM 1380 C C . TYR A 1 187 ? 91.409 21.954 -16.848 1.00 57.69 187 TYR A C 1
ATOM 1382 O O . TYR A 1 187 ? 92.231 21.201 -17.367 1.00 57.69 187 TYR A O 1
ATOM 1390 N N . GLN A 1 188 ? 91.743 23.059 -16.174 1.00 54.91 188 GLN A N 1
ATOM 1391 C CA . GLN A 1 188 ? 93.096 23.299 -15.655 1.00 54.91 188 GLN A CA 1
ATOM 1392 C C . GLN A 1 188 ? 93.299 22.540 -14.348 1.00 54.91 188 GLN A C 1
ATOM 1394 O O . GLN A 1 188 ? 92.312 22.444 -13.579 1.00 54.91 188 GLN A O 1
#